Protein AF-A0A9P8FK20-F1 (afdb_monomer_lite)

Foldseek 3Di:
DDDDDPQQADEPVHPPHDDDDPPDDHHYHPVPDDPPDDPPCVVLVCQLVPPPHFLQSNLVSLLVVLVVCVVVVNLVVSLVSLLSQLVSQLVLAPCSVCAADSVLRAGNADQVGQGFQSNLVSLLSSLVSCVLVVNPVSSLRSLVRSLNSLVSYAADPDDPPVPPPPPPDPPPDDDDDPVVVVVVVVVVPDDPDDDPDDDSRSDGDHHYPPLAQFLVSLVSLLSNLLSCLLPPDPPRNVVSLVSLVVSLVSLVSNLPDPVHDPVRNVSSLVSNLSSLLVNLLSLVVQLVVLVPDDPDDPDDVVVVVVVVSVVSNVVSVVSNVVSVVSLVVCVVVVSDDPSVDDRDPPDSRSD

pLDDT: mean 82.99, std 16.69, range [35.28, 98.12]

Radius of gyration: 26.73 Å; chains: 1; bounding box: 65×61×80 Å

Organism: Aureobasidium melanogenum (NCBI:txid46634)

Secondary structure (DSSP, 8-state):
-----TTTSBBTTBSSPPPPPTTPPPPPBGGG---SS--HHHHHHHHHH-TT--HHHHHHHHHHHHHHHHHTT-HHHHHHHHHHHHHHHHHTSSSHHHHB-TTT--B---TTSPPPHHHHHHHHHHHHHHHHTT-HHHHHHHHHHHHHHHHTSPB--S----------------S--THHHHHHHHHHHSPPPPPPPPP-S-SPP-BPPTTS--HHHHHHHHHHHHHHHHH--TT-HHHHHHHHHHHHHHHHHHHH-TTS-HHHHHHHHHHHHHHHHHHHHHHHHHHHHHHT------SSHHHHHHHHHHHHHHHHHHHHHHHHHHHHHHHHTT--TTTTS------SS--

Sequence (351 aa):
KIIFPKDVVIGPSNPNPRPCPPGAESAPREEDCERAYAPPETFYLKVLTGLGFSSRQRIEAALAYANWLEIKGLTDSADETYKWAVDIAASVLPAPDAVIDKDTSILRVQEATPPSPNLLRTATALATHRARSGNVASALPIFLSVLRARHASPIDIAPATRSEYTPFYVSDPTNTDIGSFINIVKSLFTPPTYPAEPPSGDEPFLRQPDSVPDCAEAELMLYIGEILFATASSGREDEGLGWTKQAVAIAERGTSSNNVLPQNRDKCKACLETGIANWGAMVAKLLQESQSKPATSSSWSSWFSSSQAEDKEAKWEDELRAVEETRMNLIAQGINSKLAAAPQRTGTFIG

Structure (mmCIF, N/CA/C/O backbone):
data_AF-A0A9P8FK20-F1
#
_entry.id   AF-A0A9P8FK20-F1
#
loop_
_atom_site.group_PDB
_atom_site.id
_atom_site.type_symbol
_atom_site.label_atom_id
_atom_site.label_alt_id
_atom_site.label_comp_id
_atom_site.label_asym_id
_atom_site.label_entity_id
_atom_site.label_seq_id
_atom_site.pdbx_PDB_ins_code
_atom_site.Cartn_x
_atom_site.Cartn_y
_atom_site.Cartn_z
_atom_site.occupancy
_atom_site.B_iso_or_equiv
_atom_site.auth_seq_id
_atom_site.auth_comp_id
_atom_site.auth_asym_id
_atom_site.auth_atom_id
_atom_site.pdbx_PDB_model_num
ATOM 1 N N . LYS A 1 1 ? -1.088 0.347 -42.652 1.00 68.19 1 LYS A N 1
ATOM 2 C CA . LYS A 1 1 ? -1.870 -0.426 -41.658 1.00 68.19 1 LYS A CA 1
ATOM 3 C C . LYS A 1 1 ? -2.799 0.547 -40.960 1.00 68.19 1 LYS A C 1
ATOM 5 O O . LYS A 1 1 ? -2.318 1.591 -40.538 1.00 68.19 1 LYS A O 1
ATOM 10 N N . ILE A 1 2 ? -4.088 0.242 -40.907 1.00 82.25 2 ILE A N 1
ATOM 11 C CA . ILE A 1 2 ? -5.088 1.064 -40.220 1.00 82.25 2 ILE A CA 1
ATOM 12 C C . ILE A 1 2 ? -5.313 0.427 -38.850 1.00 82.25 2 ILE A C 1
ATOM 14 O O . ILE A 1 2 ? -5.300 -0.797 -38.736 1.00 82.25 2 ILE A O 1
ATOM 18 N N . ILE A 1 3 ? -5.431 1.245 -37.809 1.00 87.88 3 ILE A N 1
ATOM 19 C CA . ILE A 1 3 ? -5.559 0.776 -36.429 1.00 87.88 3 ILE A CA 1
ATOM 20 C C . ILE A 1 3 ? -6.982 1.057 -35.972 1.00 87.88 3 ILE A C 1
ATOM 22 O O . ILE A 1 3 ? -7.424 2.203 -35.998 1.00 87.88 3 ILE A O 1
ATOM 26 N N . PHE A 1 4 ? -7.671 0.011 -35.524 1.00 87.62 4 PHE A N 1
ATOM 27 C CA . PHE A 1 4 ? -9.013 0.109 -34.968 1.00 87.62 4 PHE A CA 1
ATOM 28 C C . PHE A 1 4 ? -9.001 -0.237 -33.473 1.00 87.62 4 PHE A C 1
ATOM 30 O O . PHE A 1 4 ? -8.374 -1.225 -33.078 1.00 87.62 4 PHE A O 1
ATOM 37 N N . PRO A 1 5 ? -9.676 0.557 -32.623 1.00 88.56 5 PRO A N 1
ATOM 38 C CA . PRO A 1 5 ? -9.934 0.192 -31.234 1.00 88.56 5 PRO A CA 1
ATOM 39 C C . PRO A 1 5 ? -10.693 -1.140 -31.121 1.00 88.56 5 PRO A C 1
ATOM 41 O O . PRO A 1 5 ? -11.580 -1.423 -31.922 1.00 88.56 5 PRO A O 1
ATOM 44 N N . LYS A 1 6 ? -10.383 -1.963 -30.108 1.00 87.38 6 LYS A N 1
ATOM 45 C CA . LYS A 1 6 ? -11.007 -3.294 -29.943 1.00 87.38 6 LYS A CA 1
ATOM 46 C C . LYS A 1 6 ? -12.540 -3.222 -29.871 1.00 87.38 6 LYS A C 1
ATOM 48 O O . LYS A 1 6 ? -13.226 -4.112 -30.352 1.00 87.38 6 LYS A O 1
ATOM 53 N N . ASP A 1 7 ? -13.066 -2.168 -29.265 1.00 90.06 7 ASP A N 1
ATOM 54 C CA . ASP A 1 7 ? -14.490 -1.929 -29.030 1.00 90.06 7 ASP A CA 1
ATOM 55 C C . ASP A 1 7 ? -15.304 -1.610 -30.291 1.00 90.06 7 ASP A C 1
ATOM 57 O O . ASP A 1 7 ? -16.530 -1.712 -30.236 1.00 90.06 7 ASP A O 1
ATOM 61 N N . VAL A 1 8 ? -14.660 -1.260 -31.410 1.00 91.31 8 VAL A N 1
ATOM 62 C CA . VAL A 1 8 ? -15.341 -1.034 -32.699 1.00 91.31 8 VAL A CA 1
ATOM 63 C C . VAL A 1 8 ? -15.170 -2.201 -33.674 1.00 91.31 8 VAL A C 1
ATOM 65 O O . VAL A 1 8 ? -15.906 -2.284 -34.649 1.00 91.31 8 VAL A O 1
ATOM 68 N N . VAL A 1 9 ? -14.219 -3.110 -33.423 1.00 91.50 9 VAL A N 1
ATOM 69 C CA . VAL A 1 9 ? -13.968 -4.284 -34.277 1.00 91.50 9 VAL A CA 1
ATOM 70 C C . VAL A 1 9 ? -15.136 -5.260 -34.174 1.00 91.50 9 VAL A C 1
ATOM 72 O O . VAL A 1 9 ? -15.591 -5.577 -33.073 1.00 91.50 9 VAL A O 1
ATOM 75 N N . ILE A 1 10 ? -15.610 -5.735 -35.327 1.00 89.88 10 ILE A N 1
ATOM 76 C CA . ILE A 1 10 ? -16.778 -6.611 -35.436 1.00 89.88 10 ILE A CA 1
ATOM 77 C C . ILE A 1 10 ? -16.315 -8.060 -35.299 1.00 89.88 10 ILE A C 1
ATOM 79 O O . ILE A 1 10 ? -15.578 -8.551 -36.153 1.00 89.88 10 ILE A O 1
ATOM 83 N N . GLY A 1 11 ? -16.760 -8.775 -34.270 1.00 89.81 11 GLY A N 1
ATOM 84 C CA . GLY A 1 11 ? -16.371 -10.173 -34.116 1.00 89.81 11 GLY A CA 1
ATOM 85 C C . GLY A 1 11 ? -17.013 -10.890 -32.937 1.00 89.81 11 GLY A C 1
ATOM 86 O O . GLY A 1 11 ? -17.712 -10.269 -32.134 1.00 89.81 11 GLY A O 1
ATOM 87 N N . PRO A 1 12 ? -16.788 -12.208 -32.812 1.00 89.12 12 PRO A N 1
ATOM 88 C CA . PRO A 1 12 ? -17.311 -13.001 -31.705 1.00 89.12 12 PRO A CA 1
ATOM 89 C C . PRO A 1 12 ? -16.854 -12.494 -30.330 1.00 89.12 12 PRO A C 1
ATOM 91 O O . PRO A 1 12 ? -17.602 -12.641 -29.364 1.00 89.12 12 PRO A O 1
ATOM 94 N N . SER A 1 13 ? -15.672 -11.869 -30.215 1.00 85.69 13 SER A N 1
ATOM 95 C CA . SER A 1 13 ? -15.219 -11.292 -28.939 1.00 85.69 13 SER A CA 1
ATOM 96 C C . SER A 1 13 ? -15.843 -9.928 -28.614 1.00 85.69 13 SER A C 1
ATOM 98 O O . SER A 1 13 ? -15.677 -9.429 -27.497 1.00 85.69 13 SER A O 1
ATOM 100 N N . ASN A 1 14 ? -16.575 -9.337 -29.563 1.00 89.44 14 ASN A N 1
ATOM 101 C CA . ASN A 1 14 ? -17.285 -8.069 -29.432 1.00 89.44 14 ASN A CA 1
ATOM 102 C C . ASN A 1 14 ? -18.635 -8.125 -30.181 1.00 89.44 14 ASN A C 1
ATOM 104 O O . ASN A 1 14 ? -18.767 -7.557 -31.268 1.00 89.44 14 ASN A O 1
ATOM 108 N N . PRO A 1 15 ? -19.648 -8.816 -29.623 1.00 86.12 15 PRO A N 1
ATOM 109 C CA . PRO A 1 15 ? -20.923 -9.051 -30.306 1.00 86.12 15 PRO A CA 1
ATOM 110 C C . PRO A 1 15 ? -21.746 -7.773 -30.537 1.00 86.12 15 PRO A C 1
ATOM 112 O O . PRO A 1 15 ? -22.602 -7.757 -31.414 1.00 86.12 15 PRO A O 1
ATOM 115 N N . ASN A 1 16 ? -21.479 -6.706 -29.776 1.00 87.69 16 ASN A N 1
ATOM 116 C CA . ASN A 1 16 ? -22.143 -5.406 -29.892 1.00 87.69 16 ASN A CA 1
ATOM 117 C C . ASN A 1 16 ? -21.094 -4.291 -30.067 1.00 87.69 16 ASN A C 1
ATOM 119 O O . ASN A 1 16 ? -20.836 -3.542 -29.118 1.00 87.69 16 ASN A O 1
ATOM 123 N N . PRO A 1 17 ? -20.460 -4.184 -31.250 1.00 89.06 17 PRO A N 1
ATOM 124 C CA . PRO A 1 17 ? -19.409 -3.207 -31.484 1.00 89.06 17 PRO A CA 1
ATOM 125 C C . PRO A 1 17 ? -19.961 -1.781 -31.469 1.00 89.06 17 PRO A C 1
ATOM 127 O O . PRO A 1 17 ? -21.058 -1.505 -31.960 1.00 89.06 17 PRO A O 1
ATOM 130 N N . ARG A 1 18 ? -19.178 -0.850 -30.917 1.00 89.81 18 ARG A N 1
ATOM 131 C CA . ARG A 1 18 ? -19.497 0.577 -30.987 1.00 89.81 18 ARG A CA 1
ATOM 132 C C . ARG A 1 18 ? -19.366 1.073 -32.433 1.00 89.81 18 ARG A C 1
ATOM 134 O O . ARG A 1 18 ? -18.476 0.618 -33.152 1.00 89.81 18 ARG A O 1
ATOM 141 N N . PRO A 1 19 ? -20.217 2.019 -32.869 1.00 87.94 19 PRO A N 1
ATOM 142 C CA . PRO A 1 19 ? -20.108 2.588 -34.205 1.00 87.94 19 PRO A CA 1
ATOM 143 C C . PRO A 1 19 ? -18.789 3.352 -34.366 1.00 87.94 19 PRO A C 1
ATOM 145 O O . PRO A 1 19 ? -18.317 4.010 -33.435 1.00 87.94 19 PRO A O 1
ATOM 148 N N . CYS A 1 20 ? -18.208 3.285 -35.564 1.00 85.56 20 CYS A N 1
ATOM 149 C CA . CYS A 1 20 ? -17.015 4.054 -35.903 1.00 85.56 20 CYS A CA 1
ATOM 150 C C . CYS A 1 20 ? -17.284 5.568 -35.799 1.00 85.56 20 CYS A C 1
ATOM 152 O O . CYS A 1 20 ? -18.390 6.016 -36.121 1.00 85.56 20 CYS A O 1
ATOM 154 N N . PRO A 1 21 ? -16.286 6.375 -35.387 1.00 83.94 21 PRO A N 1
ATOM 155 C CA . PRO A 1 21 ? -16.404 7.827 -35.390 1.00 83.94 21 PRO A CA 1
ATOM 156 C C . PRO A 1 21 ? -16.780 8.368 -36.780 1.00 83.94 21 PRO A C 1
ATOM 158 O O . PRO A 1 21 ? -16.349 7.801 -37.789 1.00 83.94 21 PRO A O 1
ATOM 161 N N . PRO A 1 22 ? -17.532 9.480 -36.866 1.00 83.06 22 PRO A N 1
ATOM 162 C CA . PRO A 1 22 ? -17.867 10.096 -38.145 1.00 83.06 22 PRO A CA 1
ATOM 163 C C . PRO A 1 22 ? -16.610 10.404 -38.972 1.00 83.06 22 PRO A C 1
ATOM 165 O O . PRO A 1 22 ? -15.687 11.051 -38.482 1.00 83.06 22 PRO A O 1
ATOM 168 N N . GLY A 1 23 ? -16.578 9.941 -40.224 1.00 82.06 23 GLY A N 1
ATOM 169 C CA . GLY A 1 23 ? -15.444 10.128 -41.138 1.00 82.06 23 GLY A CA 1
ATOM 170 C C . GLY A 1 23 ? -14.336 9.070 -41.044 1.00 82.06 23 GLY A C 1
ATOM 171 O O . GLY A 1 23 ? -13.393 9.135 -41.829 1.00 82.06 23 GLY A O 1
ATOM 172 N N . ALA A 1 24 ? -14.436 8.096 -40.132 1.00 82.31 24 ALA A N 1
ATOM 173 C CA . ALA A 1 24 ? -13.530 6.949 -40.093 1.00 82.31 24 ALA A CA 1
ATOM 174 C C . ALA A 1 24 ? -13.925 5.870 -41.120 1.00 82.31 24 ALA A C 1
ATOM 176 O O . ALA A 1 24 ? -15.088 5.757 -41.512 1.00 82.31 24 ALA A O 1
ATOM 177 N N . GLU A 1 25 ? -12.951 5.057 -41.537 1.00 83.81 25 GLU A N 1
ATOM 178 C CA . GLU A 1 25 ? -13.206 3.872 -42.362 1.00 83.81 25 GLU A CA 1
ATOM 179 C C . GLU A 1 25 ? -14.082 2.842 -41.628 1.00 83.81 25 GLU A C 1
ATOM 181 O O . GLU A 1 25 ? -14.193 2.849 -40.399 1.00 83.81 25 GLU A O 1
ATOM 186 N N . SER A 1 26 ? -14.718 1.947 -42.391 1.00 84.50 26 SER A N 1
ATOM 187 C CA . SER A 1 26 ? -15.567 0.892 -41.824 1.00 84.50 26 SER A CA 1
ATOM 188 C C . SER A 1 26 ? -14.752 -0.053 -40.941 1.00 84.50 26 SER A C 1
ATOM 190 O O . SER A 1 26 ? -13.650 -0.454 -41.316 1.00 84.50 26 SER A O 1
ATOM 192 N N . ALA A 1 27 ? -15.308 -0.423 -39.784 1.00 86.88 27 ALA A N 1
ATOM 193 C CA . ALA A 1 27 ? -14.657 -1.351 -38.870 1.00 86.88 27 ALA A CA 1
ATOM 194 C C . ALA A 1 27 ? -14.355 -2.695 -39.559 1.00 86.88 27 ALA A C 1
ATOM 196 O O . ALA A 1 27 ? -15.244 -3.266 -40.200 1.00 86.88 27 ALA A O 1
ATOM 197 N N . PRO A 1 28 ? -13.131 -3.225 -39.407 1.00 89.94 28 PRO A N 1
ATOM 198 C CA . PRO A 1 28 ? -12.772 -4.530 -39.931 1.00 89.94 28 PRO A CA 1
ATOM 199 C C . PRO A 1 28 ? -13.435 -5.643 -39.114 1.00 89.94 28 PRO A C 1
ATOM 201 O O . PRO A 1 28 ? -13.877 -5.445 -37.974 1.00 89.94 28 PRO A O 1
ATOM 204 N N . ARG A 1 29 ? -13.467 -6.839 -39.702 1.00 89.75 29 ARG A N 1
ATOM 205 C CA . ARG A 1 29 ? -13.836 -8.057 -38.985 1.00 89.75 29 ARG A CA 1
ATOM 206 C C . ARG A 1 29 ? -12.671 -8.534 -38.132 1.00 89.75 29 ARG A C 1
ATOM 208 O O . ARG A 1 29 ? -11.514 -8.394 -38.518 1.00 89.75 29 ARG A O 1
ATOM 215 N N . GLU A 1 30 ? -12.978 -9.132 -36.988 1.00 89.94 30 GLU A N 1
ATOM 216 C CA . GLU A 1 30 ? -11.981 -9.662 -36.056 1.00 89.94 30 GLU A CA 1
ATOM 217 C C . GLU A 1 30 ? -11.079 -10.723 -36.706 1.00 89.94 30 GLU A C 1
ATOM 219 O O . GLU A 1 30 ? -9.886 -10.747 -36.423 1.00 89.94 30 GLU A O 1
ATOM 224 N N . GLU A 1 31 ? -11.620 -11.539 -37.618 1.00 90.25 31 GLU A N 1
ATOM 225 C CA . GLU A 1 31 ? -10.876 -12.563 -38.373 1.00 90.25 31 GLU A CA 1
ATOM 226 C C . GLU A 1 31 ? -9.766 -11.987 -39.270 1.00 90.25 31 GLU A C 1
ATOM 228 O O . GLU A 1 31 ? -8.759 -12.652 -39.503 1.00 90.25 31 GLU A O 1
ATOM 233 N N . ASP A 1 32 ? -9.912 -10.730 -39.694 1.00 89.44 32 ASP A N 1
ATOM 234 C CA . ASP A 1 32 ? -8.961 -10.017 -40.553 1.00 89.44 32 ASP A CA 1
ATOM 235 C C . ASP A 1 32 ? -8.012 -9.104 -39.752 1.00 89.44 32 ASP A C 1
ATOM 237 O O . ASP A 1 32 ? -7.223 -8.345 -40.322 1.00 89.44 32 ASP A O 1
ATOM 241 N N . CYS A 1 33 ? -8.102 -9.130 -38.419 1.00 88.44 33 CYS A N 1
ATOM 242 C CA . CYS A 1 33 ? -7.340 -8.256 -37.537 1.00 88.44 33 CYS A CA 1
ATOM 243 C C . CYS A 1 33 ? -6.198 -8.993 -36.834 1.00 88.44 33 CYS A C 1
ATOM 245 O O . CYS A 1 33 ? -6.356 -10.082 -36.290 1.00 88.44 33 CYS A O 1
ATOM 247 N N . GLU A 1 34 ? -5.058 -8.316 -36.719 1.00 89.31 34 GLU A N 1
ATOM 248 C CA . GLU A 1 34 ? -3.989 -8.673 -35.786 1.00 89.31 34 GLU A CA 1
ATOM 249 C C . GLU A 1 34 ? -3.841 -7.589 -34.710 1.00 89.31 34 GLU A C 1
ATOM 251 O O . GLU A 1 34 ? -4.257 -6.440 -34.889 1.00 89.31 34 GLU A O 1
ATOM 256 N N . ARG A 1 35 ? -3.227 -7.924 -33.568 1.00 86.44 35 ARG A N 1
ATOM 257 C CA . ARG A 1 35 ? -2.932 -6.903 -32.554 1.00 86.44 35 ARG A CA 1
ATOM 258 C C . ARG A 1 35 ? -1.917 -5.910 -33.111 1.00 86.44 35 ARG A C 1
ATOM 260 O O . ARG A 1 35 ? -0.798 -6.285 -33.442 1.00 86.44 35 ARG A O 1
ATOM 267 N N . ALA A 1 36 ? -2.293 -4.632 -33.124 1.00 86.38 36 ALA A N 1
ATOM 268 C CA . ALA A 1 36 ? -1.423 -3.554 -33.591 1.00 86.38 36 ALA A CA 1
ATOM 269 C C . ALA A 1 36 ? -0.141 -3.402 -32.750 1.00 86.38 36 ALA A C 1
ATOM 271 O O . ALA A 1 36 ? 0.900 -3.018 -33.279 1.00 86.38 36 ALA A O 1
ATOM 272 N N . TYR A 1 37 ? -0.211 -3.719 -31.453 1.00 86.00 37 TYR A N 1
ATOM 273 C CA . TYR A 1 37 ? 0.900 -3.606 -30.510 1.00 86.00 37 TYR A CA 1
ATOM 274 C C . TYR A 1 37 ? 1.063 -4.890 -29.694 1.00 86.00 37 TYR A C 1
ATOM 276 O O . TYR A 1 37 ? 0.089 -5.600 -29.419 1.00 86.00 37 TYR A O 1
ATOM 284 N N . ALA A 1 38 ? 2.299 -5.163 -29.272 1.00 88.38 38 ALA A N 1
ATOM 285 C CA . ALA A 1 38 ? 2.589 -6.226 -28.317 1.00 88.38 38 ALA A CA 1
ATOM 286 C C . ALA A 1 38 ? 1.852 -5.979 -26.983 1.00 88.38 38 ALA A C 1
ATOM 288 O O . ALA A 1 38 ? 1.603 -4.823 -26.623 1.00 88.38 38 ALA A O 1
ATOM 289 N N . PRO A 1 39 ? 1.487 -7.038 -26.238 1.00 87.12 39 PRO A N 1
ATOM 290 C CA . PRO A 1 39 ? 0.872 -6.868 -24.929 1.00 87.12 39 PRO A CA 1
ATOM 291 C C . PRO A 1 39 ? 1.832 -6.152 -23.956 1.00 87.12 39 PRO A C 1
ATOM 293 O O . PRO A 1 39 ? 3.047 -6.335 -24.061 1.00 87.12 39 PRO A O 1
ATOM 296 N N . PRO A 1 40 ? 1.313 -5.376 -22.981 1.00 88.25 40 PRO A N 1
ATOM 297 C CA . PRO A 1 40 ? 2.132 -4.658 -21.997 1.00 88.25 40 PRO A CA 1
ATOM 298 C C . PRO A 1 40 ? 3.159 -5.540 -21.276 1.00 88.25 40 PRO A C 1
ATOM 300 O O . PRO A 1 40 ? 4.294 -5.118 -21.070 1.00 88.25 40 PRO A O 1
ATOM 303 N N . GLU A 1 41 ? 2.783 -6.785 -20.971 1.00 91.31 41 GLU A N 1
ATOM 304 C CA . GLU A 1 41 ? 3.650 -7.824 -20.402 1.00 91.31 41 GLU A CA 1
ATOM 305 C C . GLU A 1 41 ? 4.999 -7.938 -21.123 1.00 91.31 41 GLU A C 1
ATOM 307 O O . GLU A 1 41 ? 6.042 -7.990 -20.477 1.00 91.31 41 GLU A O 1
ATOM 312 N N . THR A 1 42 ? 5.012 -7.894 -22.460 1.00 91.94 42 THR A N 1
ATOM 313 C CA . THR A 1 42 ? 6.255 -7.984 -23.238 1.00 91.94 42 THR A CA 1
ATOM 314 C C . THR A 1 42 ? 7.230 -6.861 -22.889 1.00 91.94 42 THR A C 1
ATOM 316 O O . THR A 1 42 ? 8.440 -7.076 -22.890 1.00 91.94 42 THR A O 1
ATOM 319 N N . PHE A 1 43 ? 6.730 -5.659 -22.608 1.00 92.88 43 PHE A N 1
ATOM 320 C CA . PHE A 1 43 ? 7.570 -4.515 -22.269 1.00 92.88 43 PHE A CA 1
ATOM 321 C C . PHE A 1 43 ? 8.020 -4.565 -20.811 1.00 92.88 43 PHE A C 1
ATOM 323 O O . PHE A 1 43 ? 9.203 -4.364 -20.546 1.00 92.88 43 PHE A O 1
ATOM 330 N N . TYR A 1 44 ? 7.120 -4.903 -19.883 1.00 94.44 44 TYR A N 1
ATOM 331 C CA . TYR A 1 44 ? 7.475 -5.044 -18.471 1.00 94.44 44 TYR A CA 1
ATOM 332 C C . TYR A 1 44 ? 8.507 -6.149 -18.246 1.00 94.44 44 TYR A C 1
ATOM 334 O O . TYR A 1 44 ? 9.534 -5.898 -17.620 1.00 94.44 44 TYR A O 1
ATOM 342 N N . LEU A 1 45 ? 8.305 -7.334 -18.831 1.00 92.62 45 LEU A N 1
ATOM 343 C CA . LEU A 1 45 ? 9.258 -8.438 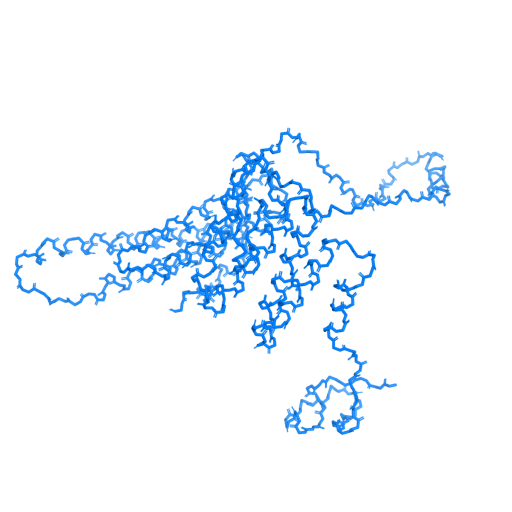-18.715 1.00 92.62 45 LEU A CA 1
ATOM 344 C C . LEU A 1 45 ? 10.625 -8.073 -19.298 1.00 92.62 45 LEU A C 1
ATOM 346 O O . LEU A 1 45 ? 11.641 -8.385 -18.689 1.00 92.62 45 LEU A O 1
ATOM 350 N N . LYS A 1 46 ? 10.675 -7.336 -20.416 1.00 93.94 46 LYS A N 1
ATOM 351 C CA . LYS A 1 46 ? 11.947 -6.842 -20.969 1.00 93.94 46 LYS A CA 1
ATOM 352 C C . LYS A 1 46 ? 12.695 -5.916 -20.012 1.00 93.94 46 LYS A C 1
ATOM 354 O O . LYS A 1 46 ? 13.917 -5.990 -19.964 1.00 93.94 46 LYS A O 1
ATOM 359 N N . VAL A 1 47 ? 11.996 -5.052 -19.275 1.00 94.00 47 VAL A N 1
ATOM 360 C CA . VAL A 1 47 ? 12.632 -4.191 -18.262 1.00 94.00 47 VAL A CA 1
ATOM 361 C C . VAL A 1 47 ? 13.109 -5.025 -17.071 1.00 94.00 47 VAL A C 1
ATOM 363 O O . VAL A 1 47 ? 14.222 -4.829 -16.588 1.00 94.00 47 VAL A O 1
ATOM 366 N N . LEU A 1 48 ? 12.303 -5.995 -16.637 1.00 92.69 48 LEU A N 1
ATOM 367 C CA . LEU A 1 48 ? 12.602 -6.851 -15.488 1.00 92.69 48 LEU A CA 1
ATOM 368 C C . LEU A 1 48 ? 13.797 -7.777 -15.720 1.00 92.69 48 LEU A C 1
ATOM 370 O O . LEU A 1 48 ? 14.656 -7.906 -14.850 1.00 92.69 48 LEU A O 1
ATOM 374 N N . THR A 1 49 ? 13.875 -8.399 -16.896 1.00 90.44 49 THR A N 1
ATOM 375 C CA . THR A 1 49 ? 14.917 -9.381 -17.229 1.00 90.44 49 THR A CA 1
ATOM 376 C C . THR A 1 49 ? 16.064 -8.786 -18.046 1.00 90.44 49 THR A C 1
ATOM 378 O O . THR A 1 49 ? 17.050 -9.469 -18.316 1.00 90.44 49 THR A O 1
ATOM 381 N N . GLY A 1 50 ? 15.937 -7.535 -18.492 1.00 90.38 50 GLY A N 1
ATOM 382 C CA . GLY A 1 50 ? 16.919 -6.856 -19.330 1.00 90.38 50 GLY A CA 1
ATOM 383 C C . GLY A 1 50 ? 18.162 -6.400 -18.564 1.00 90.38 50 GLY A C 1
ATOM 384 O O . GLY A 1 50 ? 18.126 -6.114 -17.365 1.00 90.38 50 GLY A O 1
ATOM 385 N N . LEU A 1 51 ? 19.282 -6.296 -19.279 1.00 88.75 51 LEU A N 1
ATOM 386 C CA . LEU A 1 51 ? 20.529 -5.729 -18.762 1.00 88.75 51 LEU A CA 1
ATOM 387 C C . LEU A 1 51 ? 20.493 -4.194 -18.829 1.00 88.75 51 LEU A C 1
ATOM 389 O O . LEU A 1 51 ? 19.885 -3.629 -19.734 1.00 88.75 51 LEU A O 1
ATOM 393 N N . GLY A 1 52 ? 21.169 -3.527 -17.890 1.00 86.88 52 GLY A N 1
ATOM 394 C CA . GLY A 1 52 ? 21.328 -2.065 -17.885 1.00 86.88 52 GLY A CA 1
ATOM 395 C C . GLY A 1 52 ? 20.248 -1.273 -17.140 1.00 86.88 52 GLY A C 1
ATOM 396 O O . GLY A 1 52 ? 20.364 -0.056 -17.055 1.00 86.88 52 GLY A O 1
ATOM 397 N N . PHE A 1 53 ? 19.234 -1.933 -16.572 1.00 90.75 53 PHE A N 1
ATOM 398 C CA . PHE A 1 53 ? 18.253 -1.284 -15.695 1.00 90.75 53 PHE A CA 1
ATOM 399 C C . PHE A 1 53 ? 18.699 -1.325 -14.233 1.00 90.75 53 PHE A C 1
ATOM 401 O O . PHE A 1 53 ? 19.162 -2.365 -13.757 1.00 90.75 53 PHE A O 1
ATOM 408 N N . SER A 1 54 ? 18.512 -0.214 -13.517 1.00 90.50 54 SER A N 1
ATOM 409 C CA . SER A 1 54 ? 18.757 -0.156 -12.075 1.00 90.50 54 SER A CA 1
ATOM 410 C C . SER A 1 54 ? 17.722 -0.973 -11.298 1.00 90.50 54 SER A C 1
ATOM 412 O O . SER A 1 54 ? 16.609 -1.222 -11.776 1.00 90.50 54 SER A O 1
ATOM 414 N N . SER A 1 55 ? 18.059 -1.353 -10.066 1.00 92.25 55 SER A N 1
ATOM 415 C CA . SER A 1 55 ? 17.154 -2.036 -9.130 1.00 92.25 55 SER A CA 1
ATOM 416 C C . SER A 1 55 ? 15.838 -1.275 -8.994 1.00 92.25 55 SER A C 1
ATOM 418 O O . SER A 1 55 ? 14.763 -1.862 -9.108 1.00 92.25 55 SER A O 1
ATOM 420 N N . ARG A 1 56 ? 15.916 0.058 -8.881 1.00 92.06 56 ARG A N 1
ATOM 421 C CA . ARG A 1 56 ? 14.754 0.950 -8.840 1.00 92.06 56 ARG A CA 1
ATOM 422 C C . ARG A 1 56 ? 13.828 0.778 -10.038 1.00 92.06 56 ARG A C 1
ATOM 424 O O . ARG A 1 56 ? 12.622 0.642 -9.854 1.00 92.06 56 ARG A O 1
ATOM 431 N N . GLN A 1 57 ? 14.384 0.813 -11.248 1.00 93.19 57 GLN A N 1
ATOM 432 C CA . GLN A 1 57 ? 13.617 0.721 -12.493 1.00 93.19 57 GLN A CA 1
ATOM 433 C C . GLN A 1 57 ? 12.967 -0.653 -12.638 1.00 93.19 57 GLN A C 1
ATOM 435 O O . GLN A 1 57 ? 11.809 -0.752 -13.039 1.00 93.19 57 GLN A O 1
ATOM 440 N N . ARG A 1 58 ? 13.691 -1.712 -12.262 1.00 95.06 58 ARG A N 1
ATOM 441 C CA . ARG A 1 58 ? 13.156 -3.076 -12.244 1.00 95.06 58 ARG A CA 1
ATOM 442 C C . ARG A 1 58 ? 12.017 -3.214 -11.239 1.00 95.06 58 ARG A C 1
ATOM 444 O O . ARG A 1 58 ? 10.972 -3.743 -11.588 1.00 95.06 58 ARG A O 1
ATOM 451 N N . ILE A 1 59 ? 12.170 -2.676 -10.032 1.00 96.38 59 ILE A N 1
ATOM 452 C CA . ILE A 1 59 ? 11.110 -2.669 -9.017 1.00 96.38 59 ILE A CA 1
ATOM 453 C C . ILE A 1 59 ? 9.888 -1.886 -9.505 1.00 96.38 59 ILE A C 1
ATOM 455 O O . ILE A 1 59 ? 8.770 -2.373 -9.390 1.00 96.38 59 ILE A O 1
ATOM 459 N N . GLU A 1 60 ? 10.071 -0.698 -10.082 1.00 94.88 60 GLU A N 1
ATOM 460 C CA . GLU A 1 60 ? 8.958 0.093 -10.623 1.00 94.88 60 GLU A CA 1
ATOM 461 C C . GLU A 1 60 ? 8.229 -0.649 -11.750 1.00 94.88 60 GLU A C 1
ATOM 463 O O . GLU A 1 60 ? 6.997 -0.662 -11.776 1.00 94.88 60 GLU A O 1
ATOM 468 N N . ALA A 1 61 ? 8.966 -1.339 -12.626 1.00 96.06 61 ALA A N 1
ATOM 469 C CA . ALA A 1 61 ? 8.382 -2.208 -13.639 1.00 96.06 61 ALA A CA 1
ATOM 470 C C . ALA A 1 61 ? 7.625 -3.396 -13.024 1.00 96.06 61 ALA A C 1
ATOM 472 O O . ALA A 1 61 ? 6.530 -3.703 -13.489 1.00 96.06 61 ALA A O 1
ATOM 473 N N . ALA A 1 62 ? 8.159 -4.026 -11.972 1.00 97.19 62 ALA A N 1
ATOM 474 C CA . ALA A 1 62 ? 7.523 -5.155 -11.292 1.00 97.19 62 ALA A CA 1
ATOM 475 C C . ALA A 1 62 ? 6.205 -4.726 -10.643 1.00 97.19 62 ALA A C 1
ATOM 477 O O . ALA A 1 62 ? 5.169 -5.335 -10.885 1.00 97.19 62 ALA A O 1
ATOM 478 N N . LEU A 1 63 ? 6.221 -3.629 -9.881 1.00 97.31 63 LEU A N 1
ATOM 479 C CA . LEU A 1 63 ? 5.034 -3.098 -9.209 1.00 97.31 63 LEU A CA 1
ATOM 480 C C . LEU A 1 63 ? 3.962 -2.654 -10.215 1.00 97.31 63 LEU A C 1
ATOM 482 O O . LEU A 1 63 ? 2.777 -2.922 -10.017 1.00 97.31 63 LEU A O 1
ATOM 486 N N . ALA A 1 64 ? 4.361 -2.009 -11.316 1.00 96.25 64 ALA A N 1
ATOM 487 C CA . ALA A 1 64 ? 3.434 -1.622 -12.377 1.00 96.25 64 ALA A CA 1
ATOM 488 C C . ALA A 1 64 ? 2.843 -2.842 -13.102 1.00 96.25 64 ALA A C 1
ATOM 490 O O . ALA A 1 64 ? 1.650 -2.855 -13.412 1.00 96.25 64 ALA A O 1
ATOM 491 N N . TYR A 1 65 ? 3.658 -3.871 -13.345 1.00 96.75 65 TYR A N 1
ATOM 492 C CA . TYR A 1 65 ? 3.207 -5.114 -13.960 1.00 96.75 65 TYR A CA 1
ATOM 493 C C . TYR A 1 65 ? 2.245 -5.884 -13.050 1.00 96.75 65 TYR A C 1
ATOM 495 O O . TYR A 1 65 ? 1.183 -6.298 -13.509 1.00 96.75 65 TYR A O 1
ATOM 503 N N . ALA A 1 66 ? 2.553 -5.987 -11.756 1.00 97.00 66 ALA A N 1
ATOM 504 C CA . ALA A 1 66 ? 1.688 -6.615 -10.763 1.00 97.00 66 ALA A CA 1
ATOM 505 C C . ALA A 1 66 ? 0.319 -5.918 -10.682 1.00 97.00 66 ALA A C 1
ATOM 507 O O . ALA A 1 66 ? -0.716 -6.571 -10.778 1.00 97.00 66 ALA A O 1
ATOM 508 N N . ASN A 1 67 ? 0.298 -4.583 -10.636 1.00 94.56 67 ASN A N 1
ATOM 509 C CA . ASN A 1 67 ? -0.946 -3.811 -10.666 1.00 94.56 67 ASN A CA 1
ATOM 510 C C . ASN A 1 67 ? -1.739 -4.021 -11.973 1.00 94.56 67 ASN A C 1
ATOM 512 O O . ASN A 1 67 ? -2.965 -4.106 -11.972 1.00 94.56 67 ASN A O 1
ATOM 516 N N . TRP A 1 68 ? -1.058 -4.144 -13.118 1.00 94.44 68 TRP A N 1
ATOM 517 C CA . TRP A 1 68 ? -1.731 -4.490 -14.371 1.00 94.44 68 TRP A CA 1
ATOM 518 C C . TRP A 1 68 ? -2.357 -5.892 -14.323 1.00 94.44 68 TRP A C 1
ATOM 520 O O . TRP A 1 68 ? -3.482 -6.061 -14.798 1.00 94.44 68 TRP A O 1
ATOM 530 N N . LEU A 1 69 ? -1.676 -6.874 -13.724 1.00 95.12 69 LEU A N 1
ATOM 531 C CA . LEU A 1 69 ? -2.210 -8.223 -13.509 1.00 95.12 69 LEU A CA 1
ATOM 532 C C . LEU A 1 69 ? -3.441 -8.206 -12.591 1.00 95.12 69 LEU A C 1
ATOM 534 O O . LEU A 1 69 ? -4.430 -8.868 -12.909 1.00 95.12 69 LEU A O 1
ATOM 538 N N . GLU A 1 70 ? -3.446 -7.383 -11.535 1.00 92.81 70 GLU A N 1
ATOM 539 C CA . GLU A 1 70 ? -4.636 -7.173 -10.696 1.00 92.81 70 GLU A CA 1
ATOM 540 C C . GLU A 1 70 ? -5.826 -6.656 -11.512 1.00 92.81 70 GLU A C 1
ATOM 542 O O . GLU A 1 70 ? -6.926 -7.197 -11.417 1.00 92.81 70 GLU A O 1
ATOM 547 N N . ILE A 1 71 ? -5.612 -5.652 -12.372 1.00 91.56 71 ILE A N 1
ATOM 548 C CA . ILE A 1 71 ? -6.662 -5.107 -13.253 1.00 91.56 71 ILE A CA 1
ATOM 549 C C . ILE A 1 71 ? -7.193 -6.182 -14.217 1.00 91.56 71 ILE A C 1
ATOM 551 O O . ILE A 1 71 ? -8.347 -6.125 -14.648 1.00 91.56 71 ILE A O 1
ATOM 555 N N . LYS A 1 72 ? -6.370 -7.175 -14.571 1.00 92.31 72 LYS A N 1
ATOM 556 C CA . LYS A 1 72 ? -6.779 -8.335 -15.375 1.00 92.31 72 LYS A CA 1
ATOM 557 C C . LYS A 1 72 ? -7.461 -9.442 -14.571 1.00 92.31 72 LYS A C 1
ATOM 559 O O . LYS A 1 72 ? -7.913 -10.405 -15.185 1.00 92.31 72 LYS A O 1
ATOM 564 N N . GLY A 1 73 ? -7.570 -9.305 -13.251 1.00 92.94 73 GLY A N 1
ATOM 565 C CA . GLY A 1 73 ? -8.123 -10.329 -12.365 1.00 92.94 73 GLY A CA 1
ATOM 566 C C . GLY A 1 73 ? -7.190 -11.524 -12.156 1.00 92.94 73 GLY A C 1
ATOM 567 O O . GLY A 1 73 ? -7.642 -12.576 -11.718 1.00 92.94 73 GLY A O 1
ATOM 568 N N . LEU A 1 74 ? -5.901 -11.386 -12.481 1.00 95.44 74 LEU A N 1
ATOM 569 C CA . LEU A 1 74 ? -4.887 -12.432 -12.333 1.00 95.44 74 LEU A CA 1
ATOM 570 C C . LEU A 1 74 ? -4.173 -12.273 -10.984 1.00 95.44 74 LEU A C 1
ATOM 572 O O . LEU A 1 74 ? -2.995 -11.922 -10.934 1.00 95.44 74 LEU A O 1
ATOM 576 N N . THR A 1 75 ? -4.906 -12.487 -9.889 1.00 95.00 75 THR A N 1
ATOM 577 C CA . THR A 1 75 ? -4.426 -12.228 -8.520 1.00 95.00 75 THR A CA 1
ATOM 578 C C . THR A 1 75 ? -3.193 -13.045 -8.159 1.00 95.00 75 THR A C 1
ATOM 580 O O . THR A 1 75 ? -2.241 -12.486 -7.632 1.00 95.00 75 THR A O 1
ATOM 583 N N . ASP A 1 76 ? -3.157 -14.330 -8.512 1.00 95.56 76 ASP A N 1
ATOM 584 C CA . ASP A 1 76 ? -2.035 -15.208 -8.155 1.00 95.56 76 ASP A CA 1
ATOM 585 C C . ASP A 1 76 ? -0.749 -14.796 -8.885 1.00 95.56 76 ASP A C 1
ATOM 587 O O . ASP A 1 76 ? 0.328 -14.733 -8.299 1.00 95.56 76 ASP A O 1
ATOM 591 N N . SER A 1 77 ? -0.860 -14.434 -10.168 1.00 96.06 77 SER A N 1
ATOM 592 C CA . SER A 1 77 ? 0.272 -13.903 -10.936 1.00 96.06 77 SER A CA 1
ATOM 593 C C . SER A 1 77 ? 0.727 -12.537 -10.417 1.00 96.06 77 SER A C 1
ATOM 595 O O . SER A 1 77 ? 1.919 -12.227 -10.470 1.00 96.06 77 SER A O 1
ATOM 597 N N . ALA A 1 78 ? -0.203 -11.715 -9.922 1.00 96.88 78 ALA A N 1
ATOM 598 C CA . ALA A 1 78 ? 0.128 -10.450 -9.282 1.00 96.88 78 ALA A CA 1
ATOM 599 C C . ALA A 1 78 ? 0.909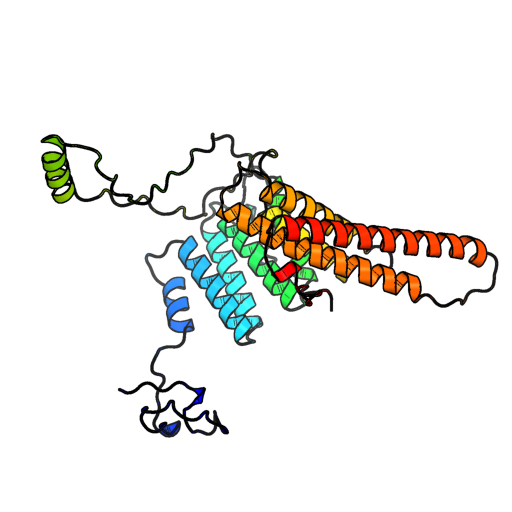 -10.677 -7.974 1.00 96.88 78 ALA A C 1
ATOM 601 O O . ALA A 1 78 ? 1.948 -10.041 -7.809 1.00 96.88 78 ALA A O 1
ATOM 602 N N . ASP A 1 79 ? 0.490 -11.610 -7.106 1.00 97.06 79 ASP A N 1
ATOM 603 C CA . ASP A 1 79 ? 1.206 -11.953 -5.861 1.00 97.06 79 ASP A CA 1
ATOM 604 C C . ASP A 1 79 ? 2.644 -12.407 -6.152 1.00 97.06 79 ASP A C 1
ATOM 606 O O . ASP A 1 79 ? 3.585 -11.878 -5.561 1.00 97.06 79 ASP A O 1
ATOM 610 N N . GLU A 1 80 ? 2.842 -13.295 -7.133 1.00 96.69 80 GLU A N 1
ATOM 611 C CA . GLU A 1 80 ? 4.183 -13.726 -7.561 1.00 96.69 80 GLU A CA 1
ATOM 612 C C . GLU A 1 80 ? 5.026 -12.567 -8.112 1.00 96.69 80 GLU A C 1
ATOM 614 O O . GLU A 1 80 ? 6.224 -12.471 -7.849 1.00 96.69 80 GLU A O 1
ATOM 619 N N . THR A 1 81 ? 4.407 -11.625 -8.825 1.00 97.25 81 THR A N 1
ATOM 620 C CA . THR A 1 81 ? 5.118 -10.446 -9.336 1.00 97.25 81 THR A CA 1
ATOM 621 C C . THR A 1 81 ? 5.492 -9.473 -8.209 1.00 97.25 81 THR A C 1
ATOM 623 O O . THR A 1 81 ? 6.584 -8.901 -8.227 1.00 97.25 81 THR A O 1
ATOM 626 N N . TYR A 1 82 ? 4.634 -9.300 -7.197 1.00 97.94 82 TYR A N 1
ATOM 627 C CA . TYR A 1 82 ? 4.962 -8.517 -6.004 1.00 97.94 82 TYR A CA 1
ATOM 628 C C . TYR A 1 82 ? 6.078 -9.172 -5.180 1.00 97.94 82 TYR A C 1
ATOM 630 O O . TYR A 1 82 ? 6.987 -8.465 -4.742 1.00 97.94 82 TYR A O 1
ATOM 638 N N . LYS A 1 83 ? 6.069 -10.503 -5.020 1.00 97.44 83 LYS A N 1
ATOM 639 C CA . LYS A 1 83 ? 7.188 -11.248 -4.414 1.00 97.44 83 LYS A CA 1
ATOM 640 C C . LYS A 1 83 ? 8.479 -11.040 -5.196 1.00 97.44 83 LYS A C 1
ATOM 642 O O . LYS A 1 83 ? 9.493 -10.694 -4.602 1.00 97.44 83 LYS A O 1
ATOM 647 N N . TRP A 1 84 ? 8.428 -11.121 -6.526 1.00 96.62 84 TRP A N 1
ATOM 648 C CA . TRP A 1 84 ? 9.598 -10.863 -7.362 1.00 96.62 84 TRP A CA 1
ATOM 649 C C . TRP A 1 84 ? 10.147 -9.440 -7.163 1.00 96.62 84 TRP A C 1
ATOM 651 O O . TRP A 1 84 ? 11.361 -9.244 -7.116 1.00 96.62 84 TRP A O 1
ATOM 661 N N . ALA A 1 85 ? 9.282 -8.439 -6.966 1.00 97.50 85 ALA A N 1
ATOM 662 C CA . ALA A 1 85 ? 9.715 -7.083 -6.624 1.00 97.50 85 ALA A CA 1
ATOM 663 C C . ALA A 1 85 ? 10.465 -7.028 -5.278 1.00 97.50 85 ALA A C 1
ATOM 665 O O . ALA A 1 85 ? 11.491 -6.350 -5.178 1.00 97.50 85 ALA A O 1
ATOM 666 N N . VAL A 1 86 ? 9.975 -7.750 -4.262 1.00 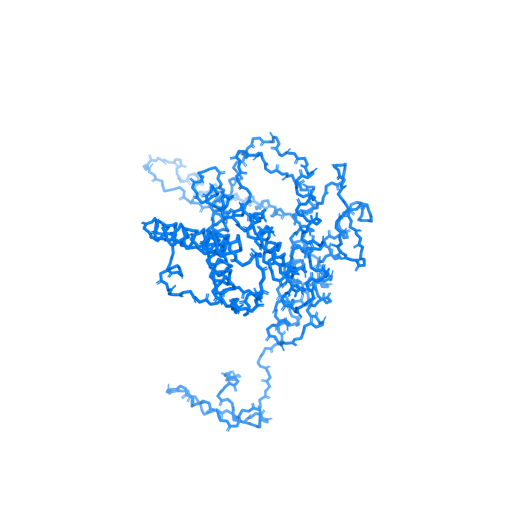97.62 86 VAL A N 1
ATOM 667 C CA . VAL A 1 86 ? 10.639 -7.887 -2.954 1.00 97.62 86 VAL A CA 1
ATOM 668 C C . VAL A 1 86 ? 11.988 -8.591 -3.102 1.00 97.62 86 VAL A C 1
ATOM 670 O O . VAL A 1 86 ? 12.978 -8.110 -2.555 1.00 97.62 86 VAL A O 1
ATOM 673 N N . ASP A 1 87 ? 12.068 -9.658 -3.897 1.00 96.25 87 ASP A N 1
ATOM 674 C CA . ASP A 1 87 ? 13.317 -10.384 -4.150 1.00 96.25 87 ASP A CA 1
ATOM 675 C C . ASP A 1 87 ? 14.361 -9.507 -4.845 1.00 96.25 87 ASP A C 1
ATOM 677 O O . ASP A 1 87 ? 15.532 -9.513 -4.461 1.00 96.25 87 ASP A O 1
ATOM 681 N N . ILE A 1 88 ? 13.948 -8.697 -5.827 1.00 95.81 88 ILE A N 1
ATOM 682 C CA . ILE A 1 88 ? 14.832 -7.716 -6.470 1.00 95.81 88 ILE A CA 1
ATOM 683 C C . ILE A 1 88 ? 15.355 -6.725 -5.420 1.00 95.81 88 ILE A C 1
ATOM 685 O O . ILE A 1 88 ? 16.563 -6.491 -5.359 1.00 95.81 88 ILE A O 1
ATOM 689 N N . ALA A 1 89 ? 14.481 -6.187 -4.564 1.00 96.12 89 ALA A N 1
ATOM 690 C CA . ALA A 1 89 ? 14.864 -5.243 -3.512 1.00 96.12 89 ALA A CA 1
ATOM 691 C C . ALA A 1 89 ? 15.762 -5.863 -2.427 1.00 96.12 89 ALA A C 1
ATOM 693 O O . ALA A 1 89 ? 16.624 -5.181 -1.878 1.00 96.12 89 ALA A O 1
ATOM 694 N N . ALA A 1 90 ? 15.583 -7.146 -2.116 1.00 95.19 90 ALA A N 1
ATOM 695 C CA . ALA A 1 90 ? 16.423 -7.867 -1.169 1.00 95.19 90 ALA A CA 1
ATOM 696 C C . ALA A 1 90 ? 17.789 -8.226 -1.778 1.00 95.19 90 ALA A C 1
ATOM 698 O O . ALA A 1 90 ? 18.800 -8.167 -1.084 1.00 95.19 90 ALA A O 1
ATOM 699 N N . SER A 1 91 ? 17.845 -8.554 -3.074 1.00 93.50 91 SER A N 1
ATOM 700 C CA . SER A 1 91 ? 19.061 -9.029 -3.761 1.00 93.50 91 SER A CA 1
ATOM 701 C C . SER A 1 91 ? 20.222 -8.030 -3.776 1.00 93.50 91 SER A C 1
ATOM 703 O O . SER A 1 91 ? 21.374 -8.427 -3.935 1.00 93.50 91 SER A O 1
ATOM 705 N N . VAL A 1 92 ? 19.921 -6.743 -3.599 1.00 91.56 92 VAL A N 1
ATOM 706 C CA . VAL A 1 92 ? 20.907 -5.654 -3.564 1.00 91.56 92 VAL A CA 1
ATOM 707 C C . VAL A 1 92 ? 21.462 -5.388 -2.167 1.00 91.56 92 VAL A C 1
ATOM 709 O O . VAL A 1 92 ? 22.442 -4.659 -2.028 1.00 91.56 92 VAL A O 1
ATOM 712 N N . LEU A 1 93 ? 20.863 -5.977 -1.128 1.00 91.06 93 LEU A N 1
ATOM 713 C CA . LEU A 1 93 ? 21.350 -5.842 0.238 1.00 91.06 93 LEU A CA 1
ATOM 714 C C . LEU A 1 93 ? 22.585 -6.727 0.462 1.00 91.06 93 LEU A C 1
ATOM 716 O O . LEU A 1 93 ? 22.644 -7.847 -0.045 1.00 91.06 93 LEU A O 1
ATOM 720 N N . PRO A 1 94 ? 23.553 -6.287 1.287 1.00 88.94 94 PRO A N 1
ATOM 721 C CA . PRO A 1 94 ? 24.757 -7.069 1.568 1.00 88.94 94 PRO A CA 1
ATOM 722 C C . PRO A 1 94 ? 24.472 -8.352 2.368 1.00 88.94 94 PRO A C 1
ATOM 724 O O . PRO A 1 94 ? 25.197 -9.334 2.232 1.00 88.94 94 PRO A O 1
ATOM 727 N N . ALA A 1 95 ? 23.425 -8.355 3.200 1.00 88.75 95 ALA A N 1
ATOM 728 C CA . ALA A 1 95 ? 23.021 -9.491 4.030 1.00 88.75 95 ALA A CA 1
ATOM 729 C C . ALA A 1 95 ? 21.483 -9.626 4.056 1.00 88.75 95 ALA A C 1
ATOM 731 O O . ALA A 1 95 ? 20.856 -9.308 5.069 1.00 88.75 95 ALA A O 1
ATOM 732 N N . PRO A 1 96 ? 20.845 -10.076 2.958 1.00 91.19 96 PRO A N 1
ATOM 733 C CA . PRO A 1 96 ? 19.385 -10.083 2.832 1.00 91.19 96 PRO A CA 1
ATOM 734 C C . PRO A 1 96 ? 18.701 -10.938 3.900 1.00 91.19 96 PRO A C 1
ATOM 736 O O . PRO A 1 96 ? 17.717 -10.505 4.493 1.00 91.19 96 PRO A O 1
ATOM 739 N N . ASP A 1 97 ? 19.268 -12.103 4.224 1.00 91.06 97 ASP A N 1
ATOM 740 C CA . ASP A 1 97 ? 18.703 -13.016 5.226 1.00 91.06 97 ASP A CA 1
ATOM 741 C C . ASP A 1 97 ? 18.735 -12.425 6.649 1.00 91.06 97 ASP A C 1
ATOM 743 O O . ASP A 1 97 ? 18.005 -12.876 7.530 1.00 91.06 97 ASP A O 1
ATOM 747 N N . ALA A 1 98 ? 19.558 -11.404 6.909 1.00 90.19 98 ALA A N 1
ATOM 748 C CA . ALA A 1 98 ? 19.550 -10.696 8.189 1.00 90.19 98 ALA A CA 1
ATOM 749 C C . ALA A 1 98 ? 18.409 -9.668 8.289 1.00 90.19 98 ALA A C 1
ATOM 751 O O . ALA A 1 98 ? 18.023 -9.316 9.400 1.00 90.19 98 ALA A O 1
ATOM 752 N N . VAL A 1 99 ? 17.867 -9.212 7.152 1.00 92.19 99 VAL A N 1
ATOM 753 C CA . VAL A 1 99 ? 16.925 -8.081 7.058 1.00 92.19 99 VAL A CA 1
ATOM 754 C C . VAL A 1 99 ? 15.503 -8.531 6.732 1.00 92.19 99 VAL A C 1
ATOM 756 O O . VAL A 1 99 ? 14.549 -7.919 7.206 1.00 92.19 99 VAL A O 1
ATOM 759 N N . ILE A 1 100 ? 15.325 -9.597 5.952 1.00 94.94 100 ILE A N 1
ATOM 760 C CA . ILE A 1 100 ? 14.006 -10.080 5.538 1.00 94.94 100 ILE A CA 1
ATOM 761 C C . ILE A 1 100 ? 13.932 -11.603 5.573 1.00 94.94 100 ILE A C 1
ATOM 763 O O . ILE A 1 100 ? 14.869 -12.314 5.216 1.00 94.94 100 ILE A O 1
ATOM 767 N N . ASP A 1 101 ? 12.786 -12.105 6.014 1.00 94.81 101 ASP A N 1
ATOM 768 C CA . ASP A 1 101 ? 12.402 -13.495 5.845 1.00 94.81 101 ASP A CA 1
ATOM 769 C C . ASP A 1 101 ? 11.806 -13.706 4.442 1.00 94.81 101 ASP A C 1
ATOM 771 O O . ASP A 1 101 ? 10.786 -13.105 4.108 1.00 94.81 101 ASP A O 1
ATOM 775 N N . LYS A 1 102 ? 12.458 -14.520 3.604 1.00 89.06 102 LYS A N 1
ATOM 776 C CA . LYS A 1 102 ? 12.094 -14.680 2.183 1.00 89.06 102 LYS A CA 1
ATOM 777 C C . LYS A 1 102 ? 10.706 -15.290 1.981 1.00 89.06 102 LYS A C 1
ATOM 779 O O . LYS A 1 102 ? 9.988 -14.867 1.082 1.00 89.06 102 LYS A O 1
ATOM 784 N N . ASP A 1 103 ? 10.310 -16.229 2.837 1.00 90.56 103 ASP A N 1
ATOM 785 C CA . ASP A 1 103 ? 9.049 -16.960 2.678 1.00 90.56 103 ASP A CA 1
ATOM 786 C C . ASP A 1 103 ? 7.850 -16.102 3.092 1.00 90.56 103 ASP A C 1
ATOM 788 O O . ASP A 1 103 ? 6.806 -16.077 2.436 1.00 90.56 103 ASP A O 1
ATOM 792 N N . THR A 1 104 ? 8.001 -15.372 4.197 1.00 93.44 104 THR A N 1
ATOM 793 C CA . THR A 1 104 ? 6.910 -14.575 4.774 1.00 93.44 104 THR A CA 1
ATOM 794 C C . THR A 1 104 ? 6.920 -13.115 4.325 1.00 93.44 104 THR A C 1
ATOM 796 O O . THR A 1 104 ? 5.909 -12.426 4.468 1.00 93.44 104 THR A O 1
ATOM 799 N N . SER A 1 105 ? 8.040 -12.642 3.771 1.00 94.56 105 SER A N 1
ATOM 800 C CA . SER A 1 105 ? 8.321 -11.232 3.468 1.00 94.56 105 SER A CA 1
ATOM 801 C C . SER A 1 105 ? 8.253 -10.310 4.696 1.00 94.56 105 SER A C 1
ATOM 803 O O . SER A 1 105 ? 8.049 -9.103 4.570 1.00 94.56 105 SER A O 1
ATOM 805 N N . ILE A 1 106 ? 8.424 -10.873 5.897 1.00 96.81 106 ILE A N 1
ATOM 806 C CA . ILE A 1 106 ? 8.449 -10.134 7.163 1.00 96.81 106 ILE A CA 1
ATOM 807 C C . ILE A 1 106 ? 9.861 -9.593 7.396 1.00 96.81 106 ILE A C 1
ATOM 809 O O . ILE A 1 106 ? 10.847 -10.333 7.330 1.00 96.81 106 ILE A O 1
ATOM 813 N N . LEU A 1 107 ? 9.964 -8.298 7.705 1.00 95.25 107 LEU A N 1
ATOM 814 C CA . LEU A 1 107 ? 11.246 -7.663 8.002 1.00 95.25 107 LEU A CA 1
ATOM 815 C C . LEU A 1 107 ? 11.741 -8.017 9.409 1.00 95.25 107 LEU A C 1
ATOM 817 O O . LEU A 1 107 ? 11.000 -7.971 10.394 1.00 95.25 107 LEU A O 1
ATOM 821 N N . ARG A 1 108 ? 13.033 -8.330 9.501 1.00 92.56 108 ARG A N 1
ATOM 822 C CA . ARG A 1 108 ? 13.770 -8.571 10.741 1.00 92.56 108 ARG A CA 1
ATOM 823 C C . ARG A 1 108 ? 14.310 -7.231 11.225 1.00 92.56 108 ARG A C 1
ATOM 825 O O . ARG A 1 108 ? 15.195 -6.641 10.617 1.00 92.56 108 ARG A O 1
ATOM 832 N N . VAL A 1 109 ? 13.733 -6.727 12.309 1.00 81.69 109 VAL A N 1
ATOM 833 C CA . VAL A 1 109 ? 14.046 -5.396 12.839 1.00 81.69 109 VAL A CA 1
ATOM 834 C C . VAL A 1 109 ? 15.383 -5.444 13.578 1.00 81.69 109 VAL A C 1
ATOM 836 O O . VAL A 1 109 ? 15.472 -6.049 14.645 1.00 81.69 109 VAL A O 1
ATOM 839 N N . GLN A 1 110 ? 16.416 -4.821 13.011 1.00 75.88 110 GLN A N 1
ATOM 840 C CA . GLN A 1 110 ? 17.744 -4.695 13.616 1.00 75.88 110 GLN A CA 1
ATOM 841 C C . GLN A 1 110 ? 18.336 -3.321 13.278 1.00 75.88 110 GLN A C 1
ATOM 843 O O . GLN A 1 110 ? 18.454 -2.971 12.107 1.00 75.88 110 GLN A O 1
ATOM 848 N N . GLU A 1 111 ? 18.744 -2.550 14.292 1.00 69.50 111 GLU A N 1
ATOM 849 C CA . GLU A 1 111 ? 19.323 -1.205 14.096 1.00 69.50 111 GLU A CA 1
ATOM 850 C C . GLU A 1 111 ? 20.631 -1.241 13.289 1.00 69.50 111 GLU A C 1
ATOM 852 O O . GLU A 1 111 ? 20.936 -0.319 12.537 1.00 69.50 111 GLU A O 1
ATOM 857 N N . ALA A 1 112 ? 21.403 -2.326 13.422 1.00 72.81 112 ALA A N 1
ATOM 858 C CA . ALA A 1 112 ? 22.688 -2.497 12.747 1.00 72.81 112 ALA A CA 1
ATOM 859 C C . ALA A 1 112 ? 22.560 -2.777 11.237 1.00 72.81 112 ALA A C 1
ATOM 861 O O . ALA A 1 112 ? 23.532 -2.615 10.499 1.00 72.81 112 ALA A O 1
ATOM 862 N N . THR A 1 113 ? 21.385 -3.209 10.777 1.00 84.00 113 THR A N 1
ATOM 863 C CA . THR A 1 113 ? 21.121 -3.609 9.389 1.00 84.00 113 THR A CA 1
ATOM 864 C C . THR A 1 113 ? 19.777 -3.039 8.924 1.00 84.00 113 THR A C 1
ATOM 866 O O . THR A 1 113 ? 18.817 -3.784 8.710 1.00 84.00 113 THR A O 1
ATOM 869 N N . PRO A 1 114 ? 19.676 -1.704 8.770 1.00 89.25 114 PRO A N 1
ATOM 870 C CA . PRO A 1 114 ? 18.444 -1.067 8.319 1.00 89.25 114 PRO A CA 1
ATOM 871 C C . PRO A 1 114 ? 18.061 -1.543 6.904 1.00 89.25 114 PRO A C 1
ATOM 873 O O . PRO A 1 114 ? 18.941 -1.778 6.066 1.00 89.25 114 PRO A O 1
ATOM 876 N N . PRO A 1 115 ? 16.756 -1.680 6.606 1.00 94.19 115 PRO A N 1
ATOM 877 C CA . PRO A 1 115 ? 16.289 -2.032 5.267 1.00 94.19 115 PRO A CA 1
ATOM 878 C C . PRO A 1 115 ? 16.546 -0.890 4.278 1.00 94.19 115 PRO A C 1
ATOM 880 O O . PRO A 1 115 ? 16.776 0.242 4.685 1.00 94.19 115 PRO A O 1
ATOM 883 N N . SER A 1 116 ? 16.448 -1.153 2.975 1.00 94.50 116 SER A N 1
ATOM 884 C CA . SER A 1 116 ? 16.480 -0.091 1.961 1.00 94.50 116 SER A CA 1
ATOM 885 C C . SER A 1 116 ? 15.093 0.538 1.736 1.00 94.50 116 SER A C 1
ATOM 887 O O . SER A 1 116 ? 14.067 -0.119 1.967 1.00 94.50 116 SER A O 1
ATOM 889 N N . PRO A 1 117 ? 15.006 1.786 1.230 1.00 93.88 117 PRO A N 1
ATOM 890 C CA . PRO A 1 117 ? 13.745 2.388 0.794 1.00 93.88 117 PRO A CA 1
ATOM 891 C C . PRO A 1 117 ? 12.975 1.517 -0.209 1.00 93.88 117 PRO A C 1
ATOM 893 O O . PRO A 1 117 ? 11.748 1.403 -0.128 1.00 93.88 117 PRO A O 1
ATOM 896 N N . ASN A 1 118 ? 13.686 0.872 -1.139 1.00 95.44 118 ASN A N 1
ATOM 897 C CA . ASN A 1 118 ? 13.101 -0.056 -2.103 1.00 95.44 118 ASN A CA 1
ATOM 898 C C . ASN A 1 118 ? 12.462 -1.275 -1.430 1.00 95.44 118 ASN A C 1
ATOM 900 O O . ASN A 1 118 ? 11.364 -1.678 -1.826 1.00 95.44 118 ASN A O 1
ATOM 904 N N . LEU A 1 119 ? 13.098 -1.829 -0.395 1.00 96.44 119 LEU A N 1
ATOM 905 C CA . LEU A 1 119 ? 12.554 -2.964 0.346 1.00 96.44 119 LEU A CA 1
ATOM 906 C C . LEU A 1 119 ? 11.294 -2.576 1.128 1.00 96.44 119 LEU A C 1
ATOM 908 O O . LEU A 1 119 ? 10.280 -3.262 1.044 1.00 96.44 119 LEU A O 1
ATOM 912 N N . LEU A 1 120 ? 11.316 -1.434 1.822 1.00 96.12 120 LEU A N 1
ATOM 913 C CA . LEU A 1 120 ? 10.138 -0.921 2.531 1.00 96.12 120 LEU A CA 1
ATOM 914 C C . LEU A 1 120 ? 8.960 -0.693 1.571 1.00 96.12 120 LEU A C 1
ATOM 916 O O . LEU A 1 120 ? 7.829 -1.079 1.867 1.00 96.12 120 LEU A O 1
ATOM 920 N N . ARG A 1 121 ? 9.225 -0.100 0.399 1.00 95.75 121 ARG A N 1
ATOM 921 C CA . ARG A 1 121 ? 8.215 0.169 -0.636 1.00 95.75 121 ARG A CA 1
ATOM 922 C C . ARG A 1 121 ? 7.605 -1.117 -1.196 1.00 95.75 121 ARG A C 1
ATOM 924 O O . ARG A 1 121 ? 6.387 -1.208 -1.314 1.00 95.75 121 ARG A O 1
ATOM 931 N N . THR A 1 122 ? 8.435 -2.095 -1.547 1.00 97.69 122 THR A N 1
ATOM 932 C CA . THR A 1 122 ? 7.978 -3.364 -2.142 1.00 97.69 122 THR A CA 1
ATOM 933 C C . THR A 1 122 ? 7.238 -4.236 -1.135 1.00 97.69 122 THR A C 1
ATOM 935 O O . THR A 1 122 ? 6.168 -4.741 -1.464 1.00 97.69 122 THR A O 1
ATOM 938 N N . ALA A 1 123 ? 7.726 -4.330 0.106 1.00 97.75 123 ALA A N 1
ATOM 939 C CA . ALA A 1 123 ? 7.039 -5.040 1.185 1.00 97.75 123 ALA A CA 1
ATOM 940 C C . ALA A 1 123 ? 5.666 -4.420 1.492 1.00 97.75 123 ALA A C 1
ATOM 942 O O . ALA A 1 123 ? 4.680 -5.142 1.629 1.00 97.75 123 ALA A O 1
ATOM 943 N N . THR A 1 124 ? 5.579 -3.084 1.524 1.00 97.69 124 THR A N 1
ATOM 944 C CA . THR A 1 124 ? 4.296 -2.377 1.682 1.00 97.69 124 THR A CA 1
ATOM 945 C C . THR A 1 124 ? 3.346 -2.705 0.530 1.00 97.69 124 THR A C 1
ATOM 947 O O . THR A 1 124 ? 2.200 -3.055 0.775 1.00 97.69 124 THR A O 1
ATOM 950 N N . ALA A 1 125 ? 3.817 -2.661 -0.721 1.00 97.62 125 ALA A N 1
ATOM 951 C CA . ALA A 1 125 ? 2.982 -2.961 -1.885 1.00 97.62 125 ALA A CA 1
ATOM 952 C C . ALA A 1 125 ? 2.472 -4.416 -1.901 1.00 97.62 125 ALA A C 1
ATOM 954 O O . ALA A 1 125 ? 1.296 -4.645 -2.182 1.00 97.62 125 ALA A O 1
ATOM 955 N N . LEU A 1 126 ? 3.322 -5.385 -1.541 1.00 97.94 126 LEU A N 1
ATOM 956 C CA . LEU A 1 126 ? 2.930 -6.789 -1.384 1.00 97.94 126 LEU A CA 1
ATOM 957 C C . LEU A 1 126 ? 1.877 -6.959 -0.278 1.00 97.94 126 LEU A C 1
ATOM 959 O O . LEU A 1 126 ? 0.884 -7.659 -0.468 1.00 97.94 126 LEU A O 1
ATOM 963 N N . ALA A 1 127 ? 2.067 -6.303 0.870 1.00 97.81 127 ALA A N 1
ATOM 964 C CA . ALA A 1 127 ? 1.095 -6.330 1.959 1.00 97.81 127 ALA A CA 1
ATOM 965 C C . ALA A 1 127 ? -0.246 -5.716 1.534 1.00 97.81 127 ALA A C 1
ATOM 967 O O . ALA A 1 127 ? -1.296 -6.293 1.811 1.00 97.81 127 ALA A O 1
ATOM 968 N N . THR A 1 128 ? -0.226 -4.605 0.792 1.00 96.44 128 THR A N 1
ATOM 969 C CA . THR A 1 128 ? -1.430 -3.986 0.228 1.00 96.44 128 THR A CA 1
ATOM 970 C C . THR A 1 128 ? -2.151 -4.932 -0.730 1.00 96.44 128 THR A C 1
ATOM 972 O O . THR A 1 128 ? -3.362 -5.100 -0.603 1.00 96.44 128 THR A O 1
ATOM 975 N N . HIS A 1 129 ? -1.437 -5.602 -1.639 1.00 96.00 129 HIS A N 1
ATOM 976 C CA . HIS A 1 129 ? -2.019 -6.613 -2.531 1.00 96.00 129 HIS A CA 1
ATOM 977 C C . HIS A 1 129 ? -2.695 -7.752 -1.753 1.00 96.00 129 HIS A C 1
ATOM 979 O O . HIS A 1 129 ? -3.849 -8.107 -2.006 1.00 96.00 129 HIS A O 1
ATOM 985 N N . ARG A 1 130 ? -1.991 -8.307 -0.762 1.00 96.06 130 ARG A N 1
ATOM 986 C CA . ARG A 1 130 ? -2.493 -9.405 0.076 1.00 96.06 130 ARG A CA 1
ATOM 987 C C . ARG A 1 130 ? -3.696 -8.996 0.904 1.00 96.06 130 ARG A C 1
ATOM 989 O O . ARG A 1 130 ? -4.653 -9.755 0.998 1.00 96.06 130 ARG A O 1
ATOM 996 N N . ALA A 1 131 ? -3.691 -7.781 1.447 1.00 95.00 131 ALA A N 1
ATOM 997 C CA . ALA A 1 131 ? -4.861 -7.239 2.113 1.00 95.00 131 ALA A CA 1
ATOM 998 C C . ALA A 1 131 ? -6.029 -7.185 1.118 1.00 95.00 131 ALA A C 1
ATOM 1000 O O . ALA A 1 131 ? -7.061 -7.798 1.373 1.00 95.00 131 ALA A O 1
ATOM 1001 N N . ARG A 1 132 ? -5.841 -6.551 -0.054 1.00 91.31 132 ARG A N 1
ATOM 1002 C CA . ARG A 1 132 ? -6.883 -6.334 -1.082 1.00 91.31 132 ARG A CA 1
ATOM 1003 C C . ARG A 1 132 ? -7.482 -7.627 -1.631 1.00 91.31 132 ARG A C 1
ATOM 1005 O O . ARG A 1 132 ? -8.659 -7.650 -1.972 1.00 91.31 132 ARG A O 1
ATOM 1012 N N . SER A 1 133 ? -6.692 -8.691 -1.698 1.00 91.75 133 SER A N 1
ATOM 1013 C CA . SER A 1 133 ? -7.132 -10.029 -2.111 1.00 91.75 133 SER A CA 1
ATOM 1014 C C . SER A 1 133 ? -7.817 -10.831 -0.992 1.00 91.75 133 SER A C 1
ATOM 1016 O O . SER A 1 133 ? -8.240 -11.961 -1.221 1.00 91.75 133 SER A O 1
ATOM 1018 N N . GLY A 1 134 ? -7.965 -10.261 0.210 1.00 89.88 134 GLY A N 1
ATOM 1019 C CA . GLY A 1 134 ? -8.620 -10.886 1.364 1.00 89.88 134 GLY A CA 1
ATOM 1020 C C . GLY A 1 134 ? -7.676 -11.671 2.281 1.00 89.88 134 GLY A C 1
ATOM 1021 O O . GLY A 1 134 ? -8.097 -12.160 3.328 1.00 89.88 134 GLY A O 1
ATOM 1022 N N . ASN A 1 135 ? -6.386 -11.757 1.954 1.00 93.62 135 ASN A N 1
ATOM 1023 C CA . ASN A 1 135 ? -5.366 -12.411 2.773 1.00 93.62 135 ASN A CA 1
ATOM 1024 C 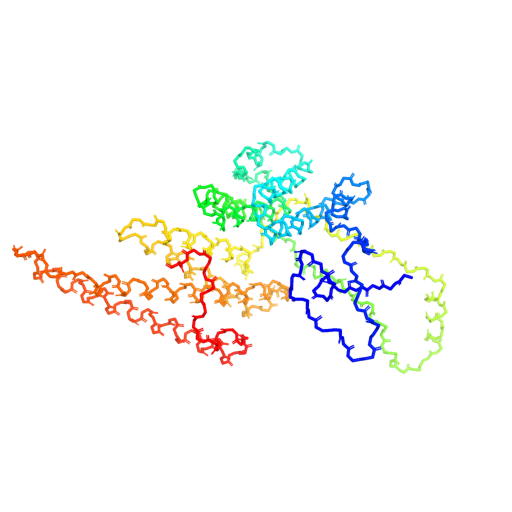C . ASN A 1 135 ? -4.800 -11.458 3.848 1.00 93.62 135 ASN A C 1
ATOM 1026 O O . ASN A 1 135 ? -3.599 -11.187 3.935 1.00 93.62 135 ASN A O 1
ATOM 1030 N N . VAL A 1 136 ? -5.687 -10.950 4.705 1.00 94.62 136 VAL A N 1
ATOM 1031 C CA . VAL A 1 136 ? -5.347 -10.000 5.781 1.00 94.62 136 VAL A CA 1
ATOM 1032 C C . VAL A 1 136 ? -4.405 -10.594 6.835 1.00 94.62 136 VAL A C 1
ATOM 1034 O O . VAL A 1 136 ? -3.589 -9.872 7.408 1.00 94.62 136 VAL A O 1
ATOM 1037 N N . ALA A 1 137 ? -4.462 -11.915 7.044 1.00 94.69 137 ALA A N 1
ATOM 1038 C CA . ALA A 1 137 ? -3.630 -12.626 8.014 1.00 94.69 137 ALA A CA 1
ATOM 1039 C C . ALA A 1 137 ? -2.132 -12.567 7.671 1.00 94.69 137 ALA A C 1
ATOM 1041 O O . ALA A 1 137 ? -1.302 -12.474 8.572 1.00 94.69 137 ALA A O 1
ATOM 1042 N N . SER A 1 138 ? -1.783 -12.588 6.379 1.00 94.94 138 SER A N 1
ATOM 1043 C CA . SER A 1 138 ? -0.394 -12.420 5.930 1.00 94.94 138 SER A CA 1
ATOM 1044 C C . SER A 1 138 ? 0.004 -10.952 5.751 1.00 94.94 138 SER A C 1
ATOM 1046 O O . SER A 1 138 ? 1.172 -10.617 5.923 1.00 94.94 138 SER A O 1
ATOM 1048 N N . ALA A 1 139 ? -0.946 -10.063 5.447 1.00 97.31 139 ALA A N 1
ATOM 1049 C CA . ALA A 1 139 ? -0.673 -8.644 5.227 1.00 97.31 139 ALA A CA 1
ATOM 1050 C C . ALA A 1 139 ? -0.294 -7.892 6.514 1.00 97.31 139 ALA A C 1
ATOM 1052 O O . ALA A 1 139 ? 0.699 -7.164 6.539 1.00 97.31 139 ALA A O 1
ATOM 1053 N N . LEU A 1 140 ? -1.056 -8.087 7.598 1.00 97.12 140 LEU A N 1
ATOM 1054 C CA . LEU A 1 140 ? -0.845 -7.392 8.873 1.00 97.12 140 LEU A CA 1
ATOM 1055 C C . LEU A 1 140 ? 0.583 -7.537 9.440 1.00 97.12 140 LEU A C 1
ATOM 1057 O O . LEU A 1 140 ? 1.188 -6.511 9.764 1.00 97.12 140 LEU A O 1
ATOM 1061 N N . PRO A 1 141 ? 1.167 -8.749 9.563 1.00 97.44 141 PRO A N 1
ATOM 1062 C CA . PRO A 1 141 ? 2.525 -8.883 10.084 1.00 97.44 141 PRO A CA 1
ATOM 1063 C C . PRO A 1 141 ? 3.572 -8.207 9.190 1.00 97.44 141 PRO A C 1
ATOM 1065 O O . PRO A 1 141 ? 4.547 -7.671 9.719 1.00 97.44 141 PRO A O 1
ATOM 1068 N N . ILE A 1 142 ? 3.364 -8.156 7.867 1.00 97.94 142 ILE A N 1
ATOM 1069 C CA . ILE A 1 142 ? 4.259 -7.429 6.958 1.00 97.94 142 ILE A CA 1
ATOM 1070 C C . ILE A 1 142 ? 4.179 -5.928 7.249 1.00 97.94 142 ILE A C 1
ATOM 1072 O O . ILE A 1 142 ? 5.216 -5.327 7.531 1.00 97.94 142 ILE A O 1
ATOM 1076 N N . PHE A 1 143 ? 2.980 -5.332 7.295 1.00 98.12 143 PHE A N 1
ATOM 1077 C CA . PHE A 1 143 ? 2.814 -3.908 7.623 1.00 98.12 143 PHE A CA 1
ATOM 1078 C C . PHE A 1 143 ? 3.438 -3.535 8.972 1.00 98.12 143 PHE A C 1
ATOM 1080 O O . PHE A 1 143 ? 4.177 -2.553 9.064 1.00 98.12 143 PHE A O 1
ATOM 1087 N N . LEU A 1 144 ? 3.200 -4.344 10.008 1.00 97.38 144 LEU A N 1
ATOM 1088 C CA . LEU A 1 144 ? 3.794 -4.135 11.330 1.00 97.38 144 LEU A CA 1
ATOM 1089 C C . LEU A 1 144 ? 5.323 -4.223 11.290 1.00 97.38 144 LEU A C 1
ATOM 1091 O O . LEU A 1 144 ? 5.999 -3.426 11.940 1.00 97.38 144 LEU A O 1
ATOM 1095 N N . SER A 1 145 ? 5.883 -5.171 10.533 1.00 97.12 145 SER A N 1
ATOM 1096 C CA . SER A 1 145 ? 7.336 -5.306 10.394 1.00 97.12 145 SER A CA 1
ATOM 1097 C C . SER A 1 145 ? 7.962 -4.113 9.672 1.00 97.12 145 SER A C 1
ATOM 1099 O O . SER A 1 145 ? 8.988 -3.606 10.121 1.00 97.12 145 SER A O 1
ATOM 1101 N N . VAL A 1 146 ? 7.306 -3.599 8.626 1.00 97.31 146 VAL A N 1
ATOM 1102 C CA . VAL A 1 146 ? 7.724 -2.395 7.897 1.00 97.31 146 VAL A CA 1
ATOM 1103 C C . VAL A 1 146 ? 7.690 -1.177 8.815 1.00 97.31 146 VAL A C 1
ATOM 1105 O O . VAL A 1 146 ? 8.671 -0.438 8.880 1.00 97.31 146 VAL A O 1
ATOM 1108 N N . LEU A 1 147 ? 6.606 -0.986 9.571 1.00 96.06 147 LEU A N 1
ATOM 1109 C CA . LEU A 1 147 ? 6.484 0.127 10.512 1.00 96.06 147 LEU A CA 1
ATOM 1110 C C . LEU A 1 147 ? 7.587 0.088 11.580 1.00 96.06 147 LEU A C 1
ATOM 1112 O O . LEU A 1 147 ? 8.288 1.078 11.788 1.00 96.06 147 LEU A O 1
ATOM 1116 N N . ARG A 1 148 ? 7.801 -1.076 12.205 1.00 95.19 148 ARG A N 1
ATOM 1117 C CA . ARG A 1 148 ? 8.859 -1.258 13.210 1.00 95.19 148 ARG A CA 1
ATOM 1118 C C . ARG A 1 148 ? 10.251 -1.031 12.631 1.00 95.19 148 ARG A C 1
ATOM 1120 O O . ARG A 1 148 ? 11.072 -0.392 13.279 1.00 95.19 148 ARG A O 1
ATOM 1127 N N . ALA A 1 149 ? 10.518 -1.523 11.422 1.00 94.75 149 ALA A N 1
ATOM 1128 C CA . ALA A 1 149 ? 11.807 -1.329 10.770 1.00 94.75 149 ALA A CA 1
ATOM 1129 C C . ALA A 1 149 ? 12.081 0.157 10.496 1.00 94.75 149 ALA A C 1
ATOM 1131 O O . ALA A 1 149 ? 13.198 0.622 10.712 1.00 94.75 149 ALA A O 1
ATOM 1132 N N . ARG A 1 150 ? 11.058 0.927 10.102 1.00 93.62 150 ARG A N 1
ATOM 1133 C CA . ARG A 1 150 ? 11.172 2.383 9.919 1.00 93.62 150 ARG A CA 1
ATOM 1134 C C . ARG A 1 150 ? 11.471 3.104 11.231 1.00 93.62 150 ARG A C 1
ATOM 1136 O O . ARG A 1 150 ? 12.322 3.986 11.248 1.00 93.62 150 ARG A O 1
ATOM 1143 N N . HIS A 1 151 ? 10.820 2.711 12.325 1.00 92.12 151 HIS A N 1
ATOM 1144 C CA . HIS A 1 151 ? 11.053 3.293 13.654 1.00 92.12 151 HIS A CA 1
ATOM 1145 C C . HIS A 1 151 ? 12.432 2.959 14.228 1.00 92.12 151 HIS A C 1
ATOM 1147 O O . HIS A 1 151 ? 13.051 3.822 14.840 1.00 92.12 151 HIS A O 1
ATOM 1153 N N . ALA A 1 152 ? 12.922 1.741 13.999 1.00 91.69 152 ALA A N 1
ATOM 1154 C CA . ALA A 1 152 ? 14.239 1.295 14.455 1.00 91.69 152 ALA A CA 1
ATOM 1155 C C . ALA A 1 152 ? 15.399 1.785 13.569 1.00 91.69 152 ALA A C 1
ATOM 1157 O O . ALA A 1 152 ? 16.561 1.534 13.880 1.00 91.69 152 ALA A O 1
ATOM 1158 N N . SER A 1 153 ? 15.110 2.438 12.441 1.00 91.19 153 SER A N 1
ATOM 1159 C CA . SER A 1 153 ? 16.160 2.901 11.535 1.00 91.19 153 SER A CA 1
ATOM 1160 C C . SER A 1 153 ? 16.882 4.135 12.092 1.00 91.19 153 SER A C 1
ATOM 1162 O O . SER A 1 153 ? 16.250 4.973 12.745 1.00 91.19 153 SER A O 1
ATOM 1164 N N . PRO A 1 154 ? 18.191 4.294 11.821 1.00 90.94 154 PRO A N 1
ATOM 1165 C CA . PRO A 1 154 ? 18.949 5.457 12.268 1.00 90.94 154 PRO A CA 1
ATOM 1166 C C . PRO A 1 154 ? 18.345 6.768 11.759 1.00 90.94 154 PRO A C 1
ATOM 1168 O O . PRO A 1 154 ? 17.778 6.821 10.669 1.00 90.94 154 PRO A O 1
ATOM 1171 N N . ILE A 1 155 ? 18.479 7.837 12.544 1.00 88.62 155 ILE A N 1
ATOM 1172 C CA . ILE A 1 155 ? 18.014 9.172 12.152 1.00 88.62 155 ILE A CA 1
ATOM 1173 C C . ILE A 1 155 ? 18.970 9.752 11.113 1.00 88.62 155 ILE A C 1
ATOM 1175 O O . ILE A 1 155 ? 20.188 9.667 11.275 1.00 88.62 155 ILE A O 1
ATOM 1179 N N . ASP A 1 156 ? 18.424 10.388 10.082 1.00 84.25 156 ASP A N 1
ATOM 1180 C CA . ASP A 1 156 ? 19.202 11.234 9.188 1.00 84.25 156 ASP A CA 1
ATOM 1181 C C . ASP A 1 156 ? 19.605 12.527 9.917 1.00 84.25 156 ASP A C 1
ATOM 1183 O O . ASP A 1 156 ? 18.780 13.404 10.187 1.00 84.25 156 ASP A O 1
ATOM 1187 N N . ILE A 1 157 ? 20.882 12.607 10.300 1.00 77.31 157 ILE A N 1
ATOM 1188 C CA . ILE A 1 157 ? 21.479 13.765 10.985 1.00 77.31 157 ILE A CA 1
ATOM 1189 C C . ILE A 1 157 ? 22.065 14.750 9.957 1.00 77.31 157 ILE A C 1
ATOM 1191 O O . ILE A 1 157 ? 22.498 15.846 10.323 1.00 77.31 157 ILE A O 1
ATOM 1195 N N . ALA A 1 158 ? 22.087 14.402 8.663 1.00 65.31 158 ALA A N 1
ATOM 1196 C CA . ALA A 1 158 ? 22.556 15.331 7.651 1.00 65.31 158 ALA A CA 1
ATOM 1197 C C . ALA A 1 158 ? 21.598 16.535 7.595 1.00 65.31 158 ALA A C 1
ATOM 1199 O O . ALA A 1 158 ? 20.375 16.359 7.581 1.00 65.31 158 ALA A O 1
ATOM 1200 N N . PRO A 1 159 ? 22.111 17.782 7.564 1.00 51.75 159 PRO A N 1
ATOM 1201 C CA . PRO A 1 159 ? 21.252 18.919 7.277 1.00 51.75 159 PRO A CA 1
ATOM 1202 C C . PRO A 1 159 ? 20.567 18.632 5.946 1.00 51.75 159 PRO A C 1
ATOM 1204 O O . PRO A 1 159 ? 21.233 18.155 5.023 1.00 51.75 159 PRO A O 1
ATOM 1207 N N . ALA A 1 160 ? 19.257 18.898 5.869 1.00 50.75 160 ALA A N 1
ATOM 1208 C CA . ALA A 1 160 ? 18.464 18.761 4.656 1.00 50.75 160 ALA A CA 1
ATOM 1209 C C . ALA A 1 160 ? 19.105 19.620 3.564 1.00 50.75 160 ALA A C 1
ATOM 1211 O O . ALA A 1 160 ? 18.770 20.788 3.364 1.00 50.75 160 ALA A O 1
ATOM 1212 N N . THR A 1 161 ? 20.091 19.049 2.886 1.00 41.75 161 THR A N 1
ATOM 1213 C CA . THR A 1 161 ? 20.724 19.651 1.739 1.00 41.75 161 THR A CA 1
ATOM 1214 C C . THR A 1 161 ? 19.659 19.443 0.704 1.00 41.75 161 THR A C 1
ATOM 1216 O O . THR A 1 161 ? 19.476 18.334 0.206 1.00 41.75 161 THR A O 1
ATOM 1219 N N . ARG A 1 162 ? 18.832 20.478 0.534 1.00 41.56 162 ARG A N 1
ATOM 1220 C CA . ARG A 1 162 ? 17.839 20.579 -0.519 1.00 41.56 162 ARG A CA 1
ATOM 1221 C C . ARG A 1 162 ? 18.577 20.130 -1.764 1.00 41.56 162 ARG A C 1
ATOM 1223 O O . ARG A 1 162 ? 19.444 20.855 -2.239 1.00 41.56 162 ARG A O 1
ATOM 1230 N N . SER A 1 163 ? 18.340 18.888 -2.188 1.00 40.56 163 SER A N 1
ATOM 1231 C CA . SER A 1 163 ? 18.874 18.395 -3.441 1.00 40.56 163 SER A CA 1
ATOM 1232 C C . SER A 1 163 ? 18.215 19.302 -4.452 1.00 40.56 163 SER A C 1
ATOM 1234 O O . SER A 1 163 ? 17.020 19.205 -4.736 1.00 40.56 163 SER A O 1
ATOM 1236 N N . GLU A 1 164 ? 18.969 20.317 -4.842 1.00 38.94 164 GLU A N 1
ATOM 1237 C CA . GLU A 1 164 ? 18.647 21.204 -5.921 1.00 38.94 164 GLU A CA 1
ATOM 1238 C C . GLU A 1 164 ? 18.716 20.334 -7.167 1.00 38.94 164 GLU A C 1
ATOM 1240 O O . GLU A 1 164 ? 19.668 20.364 -7.938 1.00 38.94 164 GLU A O 1
ATOM 1245 N N . TYR A 1 165 ? 17.645 19.577 -7.401 1.00 42.03 165 TYR A N 1
ATOM 1246 C CA . TYR A 1 165 ? 17.131 19.505 -8.746 1.00 42.03 165 TYR A CA 1
ATOM 1247 C C . TYR A 1 165 ? 16.733 20.939 -9.089 1.00 42.03 165 TYR A C 1
ATOM 1249 O O . TYR A 1 165 ? 15.595 21.353 -8.882 1.00 42.03 165 TYR A O 1
ATOM 1257 N N . THR A 1 166 ? 17.718 21.742 -9.485 1.00 35.41 166 THR A N 1
ATOM 1258 C CA . THR A 1 166 ? 17.477 22.959 -10.235 1.00 35.41 166 THR A CA 1
ATOM 1259 C C . THR A 1 166 ? 16.969 22.456 -11.578 1.00 35.41 166 THR A C 1
ATOM 1261 O O . THR A 1 166 ? 17.727 21.844 -12.333 1.00 35.41 166 THR A O 1
ATOM 1264 N N . PRO A 1 167 ? 15.675 22.631 -11.903 1.00 38.12 167 PRO A N 1
ATOM 1265 C CA . PRO A 1 167 ? 15.292 22.534 -13.298 1.00 38.12 167 PRO A CA 1
ATOM 1266 C C . PRO A 1 167 ? 16.183 23.532 -14.036 1.00 38.12 167 PRO A C 1
ATOM 1268 O O . PRO A 1 167 ? 16.463 24.607 -13.498 1.00 38.12 167 PRO A O 1
ATOM 1271 N N . PHE A 1 168 ? 16.651 23.178 -15.230 1.00 39.66 168 PHE A N 1
ATOM 1272 C CA . PHE A 1 168 ? 17.343 24.111 -16.111 1.00 39.66 168 PHE A CA 1
ATOM 1273 C C . PHE A 1 168 ? 16.396 25.274 -16.445 1.00 39.66 168 PHE A C 1
ATOM 1275 O O . PHE A 1 168 ? 15.722 25.274 -17.470 1.00 39.66 168 PHE A O 1
ATOM 1282 N N . TYR A 1 169 ? 16.312 26.263 -15.563 1.00 40.12 169 TYR A N 1
ATOM 1283 C CA . TYR A 1 169 ? 15.793 27.570 -15.889 1.00 40.12 169 TYR A CA 1
ATOM 1284 C C . TYR A 1 169 ? 16.970 28.329 -16.469 1.00 40.12 169 TYR A C 1
ATOM 1286 O O . TYR A 1 169 ? 17.935 28.646 -15.775 1.00 40.12 169 TYR A O 1
ATOM 1294 N N . VAL A 1 170 ? 16.902 28.572 -17.775 1.00 42.16 170 VAL A N 1
ATOM 1295 C CA . VAL A 1 170 ? 17.684 29.633 -18.395 1.00 42.16 170 VAL A CA 1
ATOM 1296 C C . VAL A 1 170 ? 17.307 30.899 -17.636 1.00 42.16 170 VAL A C 1
ATOM 1298 O O . VAL A 1 170 ? 16.166 31.347 -17.719 1.00 42.16 170 VAL A O 1
ATOM 1301 N N . SER A 1 171 ? 18.225 31.403 -16.816 1.00 41.50 171 SER A N 1
ATOM 1302 C CA . SER A 1 171 ? 18.052 32.665 -16.111 1.00 41.50 171 SER A CA 1
ATOM 1303 C C . SER A 1 171 ? 17.669 33.728 -17.134 1.00 41.50 171 SER A C 1
ATOM 1305 O O . SER A 1 171 ? 18.417 33.944 -18.089 1.00 41.50 171 SER A O 1
ATOM 1307 N N . ASP A 1 172 ? 16.514 34.364 -16.950 1.00 43.88 172 ASP A N 1
ATOM 1308 C CA . ASP A 1 172 ? 16.101 35.507 -17.760 1.00 43.88 172 ASP A CA 1
ATOM 1309 C C . ASP A 1 172 ? 17.178 36.599 -17.607 1.00 43.88 172 ASP A C 1
ATOM 1311 O O . ASP A 1 172 ? 17.422 37.059 -16.483 1.00 43.88 172 ASP A O 1
ATOM 1315 N N . PRO A 1 173 ? 17.908 36.980 -18.672 1.00 47.12 173 PRO A N 1
ATOM 1316 C CA . PRO A 1 173 ? 19.030 37.891 -18.533 1.00 47.12 173 PRO A CA 1
ATOM 1317 C C . PRO A 1 173 ? 18.503 39.319 -18.397 1.00 47.12 173 PRO A C 1
ATOM 1319 O O . PRO A 1 173 ? 18.244 40.010 -19.383 1.00 47.12 173 PRO A O 1
ATOM 1322 N N . THR A 1 174 ? 18.376 39.803 -17.164 1.00 46.47 174 THR A N 1
ATOM 1323 C CA . THR A 1 174 ? 18.222 41.237 -16.924 1.00 46.47 174 THR A CA 1
ATOM 1324 C C . THR A 1 174 ? 19.532 41.959 -17.252 1.00 46.47 174 THR A C 1
ATOM 1326 O O . THR A 1 174 ? 20.523 41.795 -16.548 1.00 46.47 174 THR A O 1
ATOM 1329 N N . ASN A 1 175 ? 19.461 42.795 -18.290 1.00 44.12 175 ASN A N 1
ATOM 1330 C CA . ASN A 1 175 ? 20.346 43.901 -18.673 1.00 44.12 175 ASN A CA 1
ATOM 1331 C C . ASN A 1 175 ? 21.804 43.608 -19.089 1.00 44.12 175 ASN A C 1
ATOM 1333 O O . ASN A 1 175 ? 22.676 43.293 -18.290 1.00 44.12 175 ASN A O 1
ATOM 1337 N N . THR A 1 176 ? 22.024 43.836 -20.391 1.00 57.72 176 THR A N 1
ATOM 1338 C CA . THR A 1 176 ? 23.188 44.469 -21.039 1.00 57.72 176 THR A CA 1
ATOM 1339 C C . THR A 1 176 ? 24.546 44.340 -20.348 1.00 57.72 176 THR A C 1
ATOM 1341 O O . THR A 1 176 ? 24.902 45.188 -19.540 1.00 57.72 176 THR A O 1
ATOM 1344 N N . ASP A 1 177 ? 25.360 43.385 -20.798 1.00 53.28 177 ASP A N 1
ATOM 1345 C CA . ASP A 1 177 ? 26.754 43.672 -21.145 1.00 53.28 177 ASP A CA 1
ATOM 1346 C C . ASP A 1 177 ? 27.357 42.517 -21.959 1.00 53.28 177 ASP A C 1
ATOM 1348 O O . ASP A 1 177 ? 26.843 41.395 -21.955 1.00 53.28 177 ASP A O 1
ATOM 1352 N N . ILE A 1 178 ? 28.463 42.782 -22.651 1.00 60.72 178 ILE A N 1
ATOM 1353 C CA . ILE A 1 178 ? 29.218 41.879 -23.551 1.00 60.72 178 ILE A CA 1
ATOM 1354 C C . ILE A 1 178 ? 29.475 40.469 -22.956 1.00 60.72 178 ILE A C 1
ATOM 1356 O O . ILE A 1 178 ? 29.636 39.490 -23.692 1.00 60.72 178 ILE A O 1
ATOM 1360 N N . GLY A 1 179 ? 29.426 40.326 -21.627 1.00 58.84 179 GLY A N 1
ATOM 1361 C CA . GLY A 1 179 ? 29.491 39.045 -20.918 1.00 58.84 179 GLY A CA 1
ATOM 1362 C C . GLY A 1 179 ? 28.353 38.060 -21.232 1.00 58.84 179 GLY A C 1
ATOM 1363 O O . GLY A 1 179 ? 28.571 36.852 -21.165 1.00 58.84 179 GLY A O 1
ATOM 1364 N N . SER A 1 180 ? 27.168 38.527 -21.643 1.00 59.59 180 SER A N 1
ATOM 1365 C CA . SER A 1 180 ? 26.050 37.650 -22.035 1.00 59.59 180 SER A CA 1
ATOM 1366 C C . SER A 1 180 ? 26.363 36.859 -23.313 1.00 59.59 180 SER A C 1
ATOM 1368 O O . SER A 1 180 ? 26.126 35.653 -23.377 1.00 59.59 180 SER A O 1
ATOM 1370 N N . PHE A 1 181 ? 27.007 37.498 -24.295 1.00 66.62 181 PHE A N 1
ATOM 1371 C CA . PHE A 1 181 ? 27.378 36.850 -25.556 1.00 66.62 181 PHE A CA 1
ATOM 1372 C C . PHE A 1 181 ? 28.485 35.805 -25.353 1.00 66.62 181 PHE A C 1
ATOM 1374 O O . PHE A 1 181 ? 28.424 34.709 -25.906 1.00 66.62 181 PHE A O 1
ATOM 1381 N N . ILE A 1 182 ? 29.463 36.109 -24.490 1.00 71.75 182 ILE A N 1
ATOM 1382 C CA . ILE A 1 182 ? 30.526 35.165 -24.113 1.00 71.75 182 ILE A CA 1
ATOM 1383 C C . ILE A 1 182 ? 29.938 33.953 -23.376 1.00 71.75 182 ILE A C 1
ATOM 1385 O O . ILE A 1 182 ? 30.348 32.825 -23.644 1.00 71.75 182 ILE A O 1
ATOM 1389 N N . ASN A 1 183 ? 28.946 34.153 -22.503 1.00 64.75 183 ASN A N 1
ATOM 1390 C CA . ASN A 1 183 ? 28.280 33.057 -21.795 1.00 64.75 183 ASN A CA 1
ATOM 1391 C C . ASN A 1 183 ? 27.426 32.171 -22.718 1.00 64.75 183 ASN A C 1
ATOM 1393 O O . ASN A 1 183 ? 27.435 30.957 -22.538 1.00 64.75 183 ASN A O 1
ATOM 1397 N N . ILE A 1 184 ? 26.760 32.738 -23.732 1.00 73.94 184 ILE A N 1
ATOM 1398 C CA . ILE A 1 184 ? 26.003 31.975 -24.746 1.00 73.94 184 ILE A CA 1
ATOM 1399 C C . ILE A 1 184 ? 26.939 31.135 -25.623 1.00 73.94 184 ILE A C 1
ATOM 1401 O O . ILE A 1 184 ? 26.682 29.961 -25.878 1.00 73.94 184 ILE A O 1
ATOM 1405 N N . VAL A 1 185 ? 28.060 31.708 -26.069 1.00 74.81 185 VAL A N 1
ATOM 1406 C CA . VAL A 1 185 ? 29.057 30.955 -26.844 1.00 74.81 185 VAL A CA 1
ATOM 1407 C C . VAL A 1 185 ? 29.663 29.852 -25.973 1.00 74.81 185 VAL A C 1
ATOM 1409 O O . VAL A 1 185 ? 29.762 28.705 -26.399 1.00 74.81 185 VAL A O 1
ATOM 1412 N N . LYS A 1 186 ? 29.999 30.149 -24.715 1.00 74.50 186 LYS A N 1
ATOM 1413 C CA . LYS A 1 186 ? 30.551 29.155 -23.790 1.00 74.50 186 LYS A CA 1
ATOM 1414 C C . LYS A 1 186 ? 29.555 28.035 -23.469 1.00 74.50 186 LYS A C 1
ATOM 1416 O O . LYS A 1 186 ? 29.989 26.893 -23.353 1.00 74.50 186 LYS A O 1
ATOM 1421 N N . SER A 1 187 ? 28.254 28.312 -23.374 1.00 71.75 187 SER A N 1
ATOM 1422 C CA . SER A 1 187 ? 27.230 27.280 -23.148 1.00 71.75 187 SER A CA 1
ATOM 1423 C C . SER A 1 187 ? 26.940 26.420 -24.384 1.00 71.75 187 SER A C 1
ATOM 1425 O O . SER A 1 187 ? 26.555 25.268 -24.227 1.00 71.75 187 SER A O 1
ATOM 1427 N N . LEU A 1 188 ? 27.190 26.925 -25.599 1.00 76.56 188 LEU A N 1
ATOM 1428 C CA . LEU A 1 188 ? 27.119 26.141 -26.842 1.00 76.56 188 LEU A CA 1
ATOM 1429 C C . LEU A 1 188 ? 28.301 25.171 -27.017 1.00 76.56 188 LEU A C 1
ATOM 1431 O O . LEU A 1 188 ? 28.143 24.130 -27.650 1.00 76.56 188 LEU A O 1
ATOM 1435 N N . PHE A 1 189 ? 29.476 25.501 -26.466 1.00 80.69 189 PHE A N 1
ATOM 1436 C CA . PHE A 1 189 ? 30.699 24.691 -26.596 1.00 80.69 189 PHE A CA 1
ATOM 1437 C C . PHE A 1 189 ? 31.081 23.906 -25.333 1.00 80.69 189 PHE A C 1
ATOM 1439 O O . PHE A 1 189 ? 31.980 23.068 -25.389 1.00 80.69 189 PHE A O 1
ATOM 1446 N N . THR A 1 190 ? 30.410 24.144 -24.204 1.00 76.31 190 THR A N 1
ATOM 1447 C CA . THR A 1 190 ? 30.563 23.321 -22.999 1.00 76.31 190 THR A CA 1
ATOM 1448 C C . THR A 1 190 ? 29.475 22.254 -23.028 1.00 76.31 190 THR A C 1
ATOM 1450 O O . THR A 1 190 ? 28.304 22.607 -22.879 1.00 76.31 190 THR A O 1
ATOM 1453 N N . PRO A 1 191 ? 29.808 20.966 -23.232 1.00 73.00 191 PRO A N 1
ATOM 1454 C CA . PRO A 1 191 ? 28.804 19.919 -23.129 1.00 73.00 191 PRO A CA 1
ATOM 1455 C C . PRO A 1 191 ? 28.181 19.987 -21.728 1.00 73.00 191 PRO A C 1
ATOM 1457 O O . PRO A 1 191 ? 28.923 20.147 -20.751 1.00 73.00 191 PRO A O 1
ATOM 1460 N N . PRO A 1 192 ? 26.844 19.913 -21.601 1.00 70.25 192 PRO A N 1
ATOM 1461 C CA . PRO A 1 192 ? 26.218 19.922 -20.291 1.00 70.25 192 PRO A CA 1
ATOM 1462 C C . PRO A 1 192 ? 26.776 18.748 -19.487 1.00 70.25 192 PRO A C 1
ATOM 1464 O O . PRO A 1 192 ? 26.844 17.623 -19.988 1.00 70.25 192 PRO A O 1
ATOM 1467 N N . THR A 1 193 ? 27.194 19.010 -18.248 1.00 75.25 193 THR A N 1
ATOM 1468 C CA . THR A 1 193 ? 27.534 17.940 -17.310 1.00 75.25 193 THR A CA 1
ATOM 1469 C C . THR A 1 193 ? 26.332 17.011 -17.232 1.00 75.25 193 THR A C 1
ATOM 1471 O O . THR A 1 193 ? 25.219 17.468 -16.960 1.00 75.25 193 THR A O 1
ATOM 1474 N N . TYR A 1 194 ? 26.543 15.729 -17.531 1.00 71.06 194 TYR A N 1
ATOM 1475 C CA . TYR A 1 194 ? 25.478 14.740 -17.451 1.00 71.06 194 TYR A CA 1
ATOM 1476 C C . TYR A 1 194 ? 24.867 14.799 -16.042 1.00 71.06 194 TYR A C 1
ATOM 1478 O O . TYR A 1 194 ? 25.631 14.866 -15.071 1.00 71.06 194 TYR A O 1
ATOM 1486 N N . PRO A 1 195 ? 23.528 14.852 -15.906 1.00 75.50 195 PRO A N 1
ATOM 1487 C CA . PRO A 1 195 ? 22.912 14.926 -14.590 1.00 75.50 195 PRO A CA 1
ATOM 1488 C C . PRO A 1 195 ? 23.351 13.722 -13.757 1.00 75.50 195 PRO A C 1
ATOM 1490 O O . PRO A 1 195 ? 23.538 12.627 -14.291 1.00 75.50 195 PRO A O 1
ATOM 1493 N N . ALA A 1 196 ? 23.523 13.925 -12.451 1.00 72.31 196 ALA A N 1
ATOM 1494 C CA . ALA A 1 196 ? 23.801 12.816 -11.550 1.00 72.31 196 ALA A CA 1
ATOM 1495 C C . ALA A 1 196 ? 22.706 11.748 -11.687 1.00 72.31 196 ALA A C 1
ATOM 1497 O O . ALA A 1 196 ? 21.535 12.067 -11.926 1.00 72.31 196 ALA A O 1
ATOM 1498 N N . GLU A 1 197 ? 23.097 10.483 -11.556 1.00 70.44 197 GLU A N 1
ATOM 1499 C CA . GLU A 1 197 ? 22.142 9.384 -11.595 1.00 70.44 197 GLU A CA 1
ATOM 1500 C C . GLU A 1 197 ? 21.077 9.576 -10.500 1.00 70.44 197 GLU A C 1
ATOM 1502 O O . GLU A 1 197 ? 21.399 10.016 -9.390 1.00 70.44 197 GLU A O 1
ATOM 1507 N N . PRO A 1 198 ? 19.797 9.284 -10.791 1.00 73.38 198 PRO A N 1
ATOM 1508 C CA . PRO A 1 198 ? 18.759 9.340 -9.776 1.00 73.38 198 PRO A CA 1
ATOM 1509 C C . PRO A 1 198 ? 19.066 8.330 -8.658 1.00 73.38 198 PRO A C 1
ATOM 1511 O O . PRO A 1 198 ? 19.632 7.270 -8.935 1.00 73.38 198 PRO A O 1
ATOM 1514 N N . PRO A 1 199 ? 18.662 8.611 -7.406 1.00 78.44 199 PRO A N 1
ATOM 1515 C CA . PRO A 1 199 ? 18.931 7.715 -6.288 1.00 78.44 199 PRO A CA 1
ATOM 1516 C C . PRO A 1 199 ? 18.320 6.336 -6.552 1.00 78.44 199 PRO A C 1
ATOM 1518 O O . PRO A 1 199 ? 17.136 6.221 -6.897 1.00 78.44 199 PRO A O 1
ATOM 1521 N N . SER A 1 200 ? 19.131 5.288 -6.392 1.00 82.19 200 SER A N 1
ATOM 1522 C CA . SER A 1 200 ? 18.695 3.911 -6.616 1.00 82.19 200 SER A CA 1
ATOM 1523 C C . SER A 1 200 ? 17.681 3.463 -5.564 1.00 82.19 200 SER A C 1
ATOM 1525 O O . SER A 1 200 ? 16.799 2.675 -5.893 1.00 82.19 200 SER A O 1
ATOM 1527 N N . GLY A 1 201 ? 17.717 4.006 -4.342 1.00 87.38 201 GLY A N 1
ATOM 1528 C CA . GLY A 1 201 ? 16.853 3.555 -3.249 1.00 87.38 201 GLY A CA 1
ATOM 1529 C C . GLY A 1 201 ? 17.322 2.234 -2.639 1.00 87.38 201 GLY A C 1
ATOM 1530 O O . GLY A 1 201 ? 16.527 1.560 -1.982 1.00 87.38 201 GLY A O 1
ATOM 1531 N N . ASP A 1 202 ? 18.575 1.858 -2.907 1.00 90.75 202 ASP A N 1
ATOM 1532 C CA . ASP A 1 202 ? 19.233 0.645 -2.409 1.00 90.75 202 ASP A CA 1
ATOM 1533 C C . ASP A 1 202 ? 20.101 0.945 -1.173 1.00 90.75 202 ASP A C 1
ATOM 1535 O O . ASP A 1 202 ? 20.570 0.033 -0.495 1.00 90.75 202 ASP A O 1
ATOM 1539 N N . GLU A 1 203 ? 20.297 2.228 -0.865 1.00 90.19 203 GLU A N 1
ATOM 1540 C CA . GLU A 1 203 ? 20.962 2.703 0.338 1.00 90.19 203 GLU A CA 1
ATOM 1541 C C . GLU A 1 203 ? 20.212 2.306 1.626 1.00 90.19 203 GLU A C 1
ATOM 1543 O O . GLU A 1 203 ? 18.993 2.117 1.605 1.00 90.19 203 GLU A O 1
ATOM 1548 N N . PRO A 1 204 ? 20.918 2.200 2.768 1.00 91.12 204 PRO A N 1
ATOM 1549 C CA . PRO A 1 204 ? 20.300 2.102 4.088 1.00 91.12 204 PRO A CA 1
ATOM 1550 C C . PRO A 1 204 ? 19.211 3.159 4.297 1.00 91.12 204 PRO A C 1
ATOM 1552 O O . PRO A 1 204 ? 19.464 4.353 4.138 1.00 91.12 204 PRO A O 1
ATOM 1555 N N . PHE A 1 205 ? 18.004 2.740 4.678 1.00 91.94 205 PHE A N 1
ATOM 1556 C CA . PHE A 1 205 ? 16.937 3.670 5.026 1.00 91.94 205 PHE A CA 1
ATOM 1557 C C . PHE A 1 205 ? 17.315 4.434 6.295 1.00 91.94 205 PHE A C 1
ATOM 1559 O O . PHE A 1 205 ? 17.665 3.842 7.318 1.00 91.94 205 PHE A O 1
ATOM 1566 N N . LEU A 1 206 ? 17.199 5.756 6.221 1.00 90.88 206 LEU A N 1
ATOM 1567 C CA . LEU A 1 206 ? 17.372 6.658 7.348 1.00 90.88 206 LEU A CA 1
ATOM 1568 C C . LEU A 1 206 ? 16.024 7.299 7.664 1.00 90.88 206 LEU A C 1
ATOM 1570 O O . LEU A 1 206 ? 15.341 7.810 6.770 1.00 90.88 206 LEU A O 1
ATOM 1574 N N . ARG A 1 207 ? 15.627 7.265 8.937 1.00 89.75 207 ARG A N 1
ATOM 1575 C CA . ARG A 1 207 ? 14.390 7.905 9.383 1.00 89.75 207 ARG A CA 1
ATOM 1576 C C . ARG A 1 207 ? 14.592 9.413 9.455 1.00 89.75 207 ARG A C 1
ATOM 1578 O O . ARG A 1 207 ? 15.640 9.894 9.884 1.00 89.75 207 ARG A O 1
ATOM 1585 N N . GLN A 1 208 ? 13.573 10.168 9.068 1.00 86.44 208 GLN A N 1
ATOM 1586 C CA . GLN A 1 208 ? 13.599 11.613 9.265 1.00 86.44 208 GLN A CA 1
ATOM 1587 C C . GLN A 1 208 ? 13.535 11.942 10.769 1.00 86.44 208 GLN A C 1
ATOM 1589 O O . GLN A 1 208 ? 13.001 11.144 11.545 1.00 86.44 208 GLN A O 1
ATOM 1594 N N . PRO A 1 209 ? 14.075 13.093 11.206 1.00 85.38 209 PRO A N 1
ATOM 1595 C CA . PRO A 1 209 ? 13.916 13.546 12.584 1.00 85.38 209 PRO A CA 1
ATOM 1596 C C . PRO A 1 209 ? 12.438 13.646 12.972 1.00 85.38 209 PRO A C 1
ATOM 1598 O O . PRO A 1 209 ? 11.615 14.024 12.144 1.00 85.38 209 PRO A O 1
ATOM 1601 N N . ASP A 1 210 ? 12.108 13.415 14.247 1.00 81.94 210 ASP A N 1
ATOM 1602 C CA . ASP A 1 210 ? 10.716 13.400 14.743 1.00 81.94 210 ASP A CA 1
ATOM 1603 C C . ASP A 1 210 ? 9.959 14.733 14.525 1.00 81.94 210 ASP A C 1
ATOM 1605 O O . ASP A 1 210 ? 8.727 14.787 14.564 1.00 81.94 210 ASP A O 1
ATOM 1609 N N . SER A 1 211 ? 10.690 15.825 14.272 1.00 78.38 211 SER A N 1
ATOM 1610 C CA . SER A 1 211 ? 10.139 17.134 13.904 1.00 78.38 211 SER A CA 1
ATOM 1611 C C . SER A 1 211 ? 9.572 17.190 12.480 1.00 78.38 211 SER A C 1
ATOM 1613 O O . SER A 1 211 ? 8.789 18.094 12.171 1.00 78.38 211 SER A O 1
ATOM 1615 N N . VAL A 1 212 ? 9.945 16.247 11.611 1.00 83.12 212 VAL A N 1
ATOM 1616 C CA . VAL A 1 212 ? 9.448 16.121 10.242 1.00 83.12 212 VAL A CA 1
ATOM 1617 C C . VAL A 1 212 ? 8.465 14.945 10.189 1.00 83.12 212 VAL A C 1
ATOM 1619 O O . VAL A 1 212 ? 8.865 13.799 10.369 1.00 83.12 212 VAL A O 1
ATOM 1622 N N . PRO A 1 213 ? 7.164 15.198 9.973 1.00 83.94 213 PRO A N 1
ATOM 1623 C CA . PRO A 1 213 ? 6.160 14.137 9.923 1.00 83.94 213 PRO A CA 1
ATOM 1624 C C . PRO A 1 213 ? 6.354 13.234 8.697 1.00 83.94 213 PRO A C 1
ATOM 1626 O O . PRO A 1 213 ? 6.482 13.718 7.570 1.00 83.94 213 PRO A O 1
ATOM 1629 N N . ASP A 1 214 ? 6.308 11.919 8.917 1.00 87.94 214 ASP A N 1
ATOM 1630 C CA . ASP A 1 214 ? 6.462 10.912 7.869 1.00 87.94 214 ASP A CA 1
ATOM 1631 C C . ASP A 1 214 ? 5.102 10.379 7.396 1.00 87.94 214 ASP A C 1
ATOM 1633 O O . ASP A 1 214 ? 4.420 9.608 8.068 1.00 87.94 214 ASP A O 1
ATOM 1637 N N . CYS A 1 215 ? 4.695 10.767 6.193 1.00 91.69 215 CYS A N 1
ATOM 1638 C CA . CYS A 1 215 ? 3.396 10.365 5.655 1.00 91.69 215 CYS A CA 1
ATOM 1639 C C . CYS A 1 215 ? 3.375 8.948 5.070 1.00 91.69 215 CYS A C 1
ATOM 1641 O O . CYS A 1 215 ? 2.300 8.430 4.782 1.00 91.69 215 CYS A O 1
ATOM 1643 N N . ALA A 1 216 ? 4.525 8.282 4.925 1.00 92.56 216 ALA A N 1
ATOM 1644 C CA . ALA A 1 216 ? 4.540 6.842 4.683 1.00 92.56 216 ALA A CA 1
ATOM 1645 C C . ALA A 1 216 ? 4.233 6.052 5.965 1.00 92.56 216 ALA A C 1
ATOM 1647 O O . ALA A 1 216 ? 3.655 4.974 5.886 1.00 92.56 216 ALA A O 1
ATOM 1648 N N . GLU A 1 217 ? 4.560 6.594 7.141 1.00 94.12 217 GLU A N 1
ATOM 1649 C CA . GLU A 1 217 ? 4.114 6.023 8.413 1.00 94.12 217 GLU A CA 1
ATOM 1650 C C . GLU A 1 217 ? 2.597 6.147 8.574 1.00 94.12 217 GLU A C 1
ATOM 1652 O O . GLU A 1 217 ? 1.943 5.151 8.873 1.00 94.12 217 GLU A O 1
ATOM 1657 N N . ALA A 1 218 ? 2.025 7.320 8.282 1.00 95.50 218 ALA A N 1
ATOM 1658 C CA . ALA A 1 218 ? 0.572 7.496 8.293 1.00 95.50 218 ALA A CA 1
ATOM 1659 C C . ALA A 1 218 ? -0.138 6.476 7.383 1.00 95.50 218 ALA A C 1
ATOM 1661 O O . ALA A 1 218 ? -1.101 5.848 7.807 1.00 95.50 218 ALA A O 1
ATOM 1662 N N . GLU A 1 219 ? 0.366 6.250 6.165 1.00 95.62 219 GLU A N 1
ATOM 1663 C CA . GLU A 1 219 ? -0.169 5.229 5.253 1.00 95.62 219 GLU A CA 1
ATOM 1664 C C . GLU A 1 219 ? -0.174 3.823 5.881 1.00 95.62 219 GLU A C 1
ATOM 1666 O O . GLU A 1 219 ? -1.200 3.144 5.863 1.00 95.62 219 GLU A O 1
ATOM 1671 N N . LEU A 1 220 ? 0.948 3.389 6.467 1.00 96.94 220 LEU A N 1
ATOM 1672 C CA . LEU A 1 220 ? 1.047 2.078 7.122 1.00 96.94 220 LEU A CA 1
ATOM 1673 C C . LEU A 1 220 ? 0.043 1.948 8.267 1.00 96.94 220 LEU A C 1
ATOM 1675 O O . LEU A 1 220 ? -0.617 0.920 8.407 1.00 96.94 220 LEU A O 1
ATOM 1679 N N . MET A 1 221 ? -0.086 2.999 9.072 1.00 97.38 221 MET A N 1
ATOM 1680 C CA . MET A 1 221 ? -0.999 3.024 10.207 1.00 97.38 221 MET A CA 1
ATOM 1681 C C . MET A 1 221 ? -2.467 2.992 9.788 1.00 97.38 221 MET A C 1
ATOM 1683 O O . MET A 1 221 ? -3.265 2.381 10.492 1.00 97.38 221 MET A O 1
ATOM 1687 N N . LEU A 1 222 ? -2.824 3.582 8.642 1.00 97.31 222 LEU A N 1
ATOM 1688 C CA . LEU A 1 222 ? -4.170 3.452 8.079 1.00 97.31 222 LEU A CA 1
ATOM 1689 C C . LEU A 1 222 ? -4.474 2.006 7.693 1.00 97.31 222 LEU A C 1
ATOM 1691 O O . LEU A 1 222 ? -5.506 1.485 8.107 1.00 97.31 222 LEU A O 1
ATOM 1695 N N . TYR A 1 223 ? -3.567 1.330 6.981 1.00 97.19 223 TYR A N 1
ATOM 1696 C CA . TYR A 1 223 ? -3.762 -0.083 6.639 1.00 97.19 223 TYR A CA 1
ATOM 1697 C C . TYR A 1 223 ? -3.853 -0.972 7.884 1.00 97.19 223 TYR A C 1
ATOM 1699 O O . TYR A 1 223 ? -4.732 -1.829 7.967 1.00 97.19 223 TYR A O 1
ATOM 1707 N N . ILE A 1 224 ? -2.973 -0.761 8.868 1.00 97.56 224 ILE A N 1
ATOM 1708 C CA . ILE A 1 224 ? -3.004 -1.493 10.141 1.00 97.56 224 ILE A CA 1
ATOM 1709 C C . ILE A 1 224 ? -4.330 -1.236 10.866 1.00 97.56 224 ILE A C 1
ATOM 1711 O O . ILE A 1 224 ? -4.983 -2.188 11.286 1.00 97.56 224 ILE A O 1
ATOM 1715 N N . GLY A 1 225 ? -4.748 0.027 10.975 1.00 96.75 225 GLY A N 1
ATOM 1716 C CA . GLY A 1 225 ? -5.991 0.424 11.632 1.00 96.75 225 GLY A CA 1
ATOM 1717 C C . GLY A 1 225 ? -7.227 -0.180 10.972 1.00 96.75 225 GLY A C 1
ATOM 1718 O O . GLY A 1 225 ? -8.071 -0.738 11.668 1.00 96.75 225 GLY A O 1
ATOM 1719 N N . GLU A 1 226 ? -7.300 -0.157 9.638 1.00 95.56 226 GLU A N 1
ATOM 1720 C CA . GLU A 1 226 ? -8.370 -0.807 8.873 1.00 95.56 226 GLU A CA 1
ATOM 1721 C C . GLU A 1 226 ? -8.426 -2.314 9.127 1.00 95.56 226 GLU A C 1
ATOM 1723 O O . GLU A 1 226 ? -9.500 -2.845 9.410 1.00 95.56 226 GLU A O 1
ATOM 1728 N N . ILE A 1 227 ? -7.285 -3.006 9.058 1.00 95.69 227 ILE A N 1
ATOM 1729 C CA . ILE A 1 227 ? -7.242 -4.456 9.266 1.00 95.69 227 ILE A CA 1
ATOM 1730 C C . ILE A 1 227 ? -7.626 -4.801 10.705 1.00 95.69 227 ILE A C 1
ATOM 1732 O O . ILE A 1 227 ? -8.454 -5.688 10.909 1.00 95.69 227 ILE A O 1
ATOM 1736 N N . LEU A 1 228 ? -7.064 -4.111 11.702 1.00 95.75 228 LEU A N 1
ATOM 1737 C CA . LEU A 1 228 ? -7.377 -4.354 13.112 1.00 95.75 228 LEU A CA 1
ATOM 1738 C C . LEU A 1 228 ? -8.849 -4.080 13.408 1.00 95.75 228 LEU A C 1
ATOM 1740 O O . LEU A 1 228 ? -9.489 -4.886 14.070 1.00 95.75 228 LEU A O 1
ATOM 1744 N N . PHE A 1 229 ? -9.413 -3.002 12.865 1.00 95.56 229 PHE A N 1
ATOM 1745 C CA . PHE A 1 229 ? -10.831 -2.693 13.022 1.00 95.56 229 PHE A CA 1
ATOM 1746 C C . PHE A 1 229 ? -11.729 -3.746 12.357 1.00 95.56 229 PHE A C 1
ATOM 1748 O O . PHE A 1 229 ? -12.709 -4.195 12.946 1.00 95.56 229 PHE A O 1
ATOM 1755 N N . ALA A 1 230 ? -11.399 -4.164 11.132 1.00 92.81 230 ALA A N 1
ATOM 1756 C CA . ALA A 1 230 ? -12.207 -5.114 10.371 1.00 92.81 230 ALA A CA 1
ATOM 1757 C C . ALA A 1 230 ? -12.136 -6.546 10.923 1.00 92.81 230 ALA A C 1
ATOM 1759 O O . ALA A 1 230 ? -13.088 -7.309 10.768 1.00 92.81 230 ALA A O 1
ATOM 1760 N N . THR A 1 231 ? -11.016 -6.914 11.551 1.00 92.81 231 THR A N 1
ATOM 1761 C CA . THR A 1 231 ? -10.767 -8.268 12.073 1.00 92.81 231 THR A CA 1
ATOM 1762 C C . THR A 1 231 ? -10.932 -8.379 13.589 1.00 92.81 231 THR A C 1
ATOM 1764 O O . THR A 1 231 ? -10.825 -9.481 14.132 1.00 92.81 231 THR A O 1
ATOM 1767 N N . ALA A 1 232 ? -11.207 -7.269 14.281 1.00 90.44 232 ALA A N 1
ATOM 1768 C CA . ALA A 1 232 ? -11.429 -7.261 15.719 1.00 90.44 232 ALA A CA 1
ATOM 1769 C C . ALA A 1 232 ? -12.625 -8.135 16.119 1.00 90.44 232 ALA A C 1
ATOM 1771 O O . ALA A 1 232 ? -13.669 -8.183 15.470 1.00 90.44 232 ALA A O 1
ATOM 1772 N N . SER A 1 233 ? -12.471 -8.811 17.256 1.00 86.44 233 SER A N 1
ATOM 1773 C CA . SER A 1 233 ? -13.593 -9.405 17.976 1.00 86.44 233 SER A CA 1
ATOM 1774 C C . SER A 1 233 ? -14.487 -8.301 18.544 1.00 86.44 233 SER A C 1
ATOM 1776 O O . SER A 1 233 ? -13.946 -7.295 19.010 1.00 86.44 233 SER A O 1
ATOM 1778 N N . SER A 1 234 ? -15.799 -8.542 18.628 1.00 79.38 234 SER A N 1
ATOM 1779 C CA . SER A 1 234 ? -16.771 -7.586 19.174 1.00 79.38 234 SER A CA 1
ATOM 1780 C C . SER A 1 234 ? -16.300 -6.905 20.465 1.00 79.38 234 SER A C 1
ATOM 1782 O O . SER A 1 234 ? -16.080 -7.569 21.482 1.00 79.38 234 SER A O 1
ATOM 1784 N N . GLY A 1 235 ? -16.179 -5.580 20.437 1.00 77.81 235 GLY A N 1
ATOM 1785 C CA . GLY A 1 235 ? -15.757 -4.746 21.564 1.00 77.81 235 GLY A CA 1
ATOM 1786 C C . GLY A 1 235 ? -14.256 -4.438 21.652 1.00 77.81 235 GLY A C 1
ATOM 1787 O O . GLY A 1 235 ? -13.845 -3.894 22.676 1.00 77.81 235 GLY A O 1
ATOM 1788 N N . ARG A 1 236 ? -13.447 -4.795 20.643 1.00 85.75 236 ARG A N 1
ATOM 1789 C CA . ARG A 1 236 ? -12.010 -4.441 20.518 1.00 85.75 236 ARG A CA 1
ATOM 1790 C C . ARG A 1 236 ? -11.694 -3.607 19.272 1.00 85.75 236 ARG A C 1
ATOM 1792 O O . ARG A 1 236 ? -10.540 -3.454 18.882 1.00 85.75 236 ARG A O 1
ATOM 1799 N N . GLU A 1 237 ? -12.722 -3.104 18.605 1.00 91.69 237 GLU A N 1
ATOM 1800 C CA . GLU A 1 237 ? -12.601 -2.296 17.394 1.00 91.69 237 GLU A CA 1
ATOM 1801 C C . GLU A 1 237 ? -11.944 -0.932 17.674 1.00 91.69 237 GLU A C 1
ATOM 1803 O O . GLU A 1 237 ? -11.403 -0.289 16.773 1.00 91.69 237 GLU A O 1
ATOM 1808 N N . ASP A 1 238 ? -11.962 -0.491 18.934 1.00 89.31 238 ASP A N 1
ATOM 1809 C CA . ASP A 1 238 ? -11.354 0.754 19.395 1.00 89.31 238 ASP A CA 1
ATOM 1810 C C . ASP A 1 238 ? -9.837 0.801 19.173 1.00 89.31 238 ASP A C 1
ATOM 1812 O O . ASP A 1 238 ? -9.297 1.883 18.937 1.00 89.31 238 ASP A O 1
ATOM 1816 N N . GLU A 1 239 ? -9.162 -0.353 19.164 1.00 93.19 239 GLU A N 1
ATOM 1817 C CA . GLU A 1 239 ? -7.743 -0.444 18.819 1.00 93.19 239 GLU A CA 1
ATOM 1818 C C . GLU A 1 239 ? -7.501 0.045 17.382 1.00 93.19 239 GLU A C 1
ATOM 1820 O O . GLU A 1 239 ? -6.745 0.995 17.171 1.00 93.19 239 GLU A O 1
ATOM 1825 N N . GLY A 1 240 ? -8.190 -0.535 16.391 1.00 94.81 240 GLY A N 1
ATOM 1826 C CA . GLY A 1 240 ? -8.051 -0.145 14.981 1.00 94.81 240 GLY A CA 1
ATOM 1827 C C . GLY A 1 240 ? -8.468 1.306 14.709 1.00 94.81 240 GLY A C 1
ATOM 1828 O O . GLY A 1 240 ? -7.823 2.018 13.930 1.00 94.81 240 GLY A O 1
ATOM 1829 N N . LEU A 1 241 ? -9.489 1.786 15.425 1.00 95.56 241 LEU A N 1
ATOM 1830 C CA . LEU A 1 241 ? -9.884 3.194 15.410 1.00 95.56 241 LEU A CA 1
ATOM 1831 C C . LEU A 1 241 ? -8.766 4.105 15.945 1.00 95.56 241 LEU A C 1
ATOM 1833 O O . LEU A 1 241 ? -8.474 5.142 15.348 1.00 95.56 241 LEU A O 1
ATOM 1837 N N . GLY A 1 242 ? -8.104 3.713 17.037 1.00 96.50 242 GLY A N 1
ATOM 1838 C CA . GLY A 1 242 ? -6.972 4.439 17.615 1.00 96.50 242 GLY A CA 1
ATOM 1839 C C . GLY A 1 242 ? -5.807 4.597 16.636 1.00 96.50 242 GLY A C 1
ATOM 1840 O O . GLY A 1 242 ? -5.311 5.711 16.448 1.00 96.50 242 GLY A O 1
ATOM 1841 N N . TRP A 1 243 ? -5.432 3.514 15.945 1.00 97.12 243 TRP A N 1
ATOM 1842 C CA . TRP A 1 243 ? -4.422 3.539 14.877 1.00 97.12 243 TRP A CA 1
ATOM 1843 C C . TRP A 1 243 ? -4.792 4.518 13.755 1.00 97.12 243 TRP A C 1
ATOM 1845 O O . TRP A 1 243 ? -3.964 5.329 13.334 1.00 97.12 243 TRP A O 1
ATOM 1855 N N . THR A 1 244 ? -6.054 4.498 13.322 1.00 97.12 244 THR A N 1
ATOM 1856 C CA . THR A 1 244 ? -6.566 5.385 12.266 1.00 97.12 244 THR A CA 1
ATOM 1857 C C . THR A 1 244 ? -6.507 6.856 12.684 1.00 97.12 244 THR A C 1
ATOM 1859 O O . THR A 1 244 ? -6.027 7.699 11.925 1.00 97.12 244 THR A O 1
ATOM 1862 N N . LYS A 1 245 ? -6.913 7.181 13.918 1.00 96.88 245 LYS A N 1
ATOM 1863 C CA . LYS A 1 245 ? -6.835 8.548 14.460 1.00 96.88 245 LYS A CA 1
ATOM 1864 C C . LYS A 1 245 ? -5.397 9.054 14.548 1.00 96.88 245 LYS A C 1
ATOM 1866 O O . LYS A 1 245 ? -5.119 10.203 14.206 1.00 96.88 245 LYS A O 1
ATOM 1871 N N . GLN A 1 246 ? -4.467 8.202 14.977 1.00 96.31 246 GLN A N 1
ATOM 1872 C CA . GLN A 1 246 ? -3.056 8.576 15.042 1.00 96.31 246 GLN A CA 1
ATOM 1873 C C . GLN A 1 246 ? -2.475 8.822 13.641 1.00 96.31 246 GLN A C 1
ATOM 1875 O O . GLN A 1 246 ? -1.731 9.785 13.450 1.00 96.31 246 GLN A O 1
ATOM 1880 N N . ALA A 1 247 ? -2.869 8.021 12.648 1.00 96.19 247 ALA A N 1
ATOM 1881 C CA . ALA A 1 247 ? -2.483 8.236 11.258 1.00 96.19 247 ALA A CA 1
ATOM 1882 C C . ALA A 1 247 ? -2.982 9.586 10.712 1.00 96.19 247 ALA A C 1
ATOM 1884 O O . ALA A 1 247 ? -2.208 10.323 10.096 1.00 96.19 247 ALA A O 1
ATOM 1885 N N . VAL A 1 248 ? -4.241 9.947 10.994 1.00 95.62 248 VAL A N 1
ATOM 1886 C CA . VAL A 1 248 ? -4.825 11.259 10.655 1.00 95.62 248 VAL A CA 1
ATOM 1887 C C . VAL A 1 248 ? -4.003 12.395 11.268 1.00 95.62 248 VAL A C 1
ATOM 1889 O O . VAL A 1 248 ? -3.605 13.312 10.553 1.00 95.62 248 VAL A O 1
ATOM 1892 N N . ALA A 1 249 ? -3.647 12.298 12.552 1.00 94.31 249 ALA A N 1
ATOM 1893 C CA . ALA A 1 249 ? -2.847 13.318 13.233 1.00 94.31 249 ALA A CA 1
ATOM 1894 C C . ALA A 1 249 ? -1.423 13.472 12.653 1.00 94.31 249 ALA A C 1
ATOM 1896 O O . ALA A 1 249 ? -0.864 14.572 12.626 1.00 94.31 249 ALA A O 1
ATOM 1897 N N . ILE A 1 250 ? -0.798 12.385 12.183 1.00 93.19 250 ILE A N 1
ATOM 1898 C CA . ILE A 1 250 ? 0.494 12.452 11.476 1.00 93.19 250 ILE A CA 1
ATOM 1899 C C . ILE A 1 250 ? 0.317 13.142 10.115 1.00 93.19 250 ILE A C 1
ATOM 1901 O O . ILE A 1 250 ? 1.079 14.053 9.779 1.00 93.19 250 ILE A O 1
ATOM 1905 N N . ALA A 1 251 ? -0.700 12.742 9.350 1.00 93.31 251 ALA A N 1
ATOM 1906 C CA . ALA A 1 251 ? -0.977 13.273 8.018 1.00 93.31 251 ALA A CA 1
ATOM 1907 C C . ALA A 1 251 ? -1.352 14.769 8.032 1.00 93.31 251 ALA A C 1
ATOM 1909 O O . ALA A 1 251 ? -0.924 15.534 7.162 1.00 93.31 251 ALA A O 1
ATOM 1910 N N . GLU A 1 252 ? -2.094 15.215 9.045 1.00 91.94 252 GLU A N 1
ATOM 1911 C CA . GLU A 1 252 ? -2.456 16.620 9.247 1.00 91.94 252 GLU A CA 1
ATOM 1912 C C . GLU A 1 252 ? -1.221 17.497 9.512 1.00 91.94 252 GLU A C 1
ATOM 1914 O O . GLU A 1 252 ? -1.023 18.527 8.852 1.00 91.94 252 GLU A O 1
ATOM 1919 N N . ARG A 1 253 ? -0.320 17.047 10.401 1.00 90.50 253 ARG A N 1
ATOM 1920 C CA . ARG A 1 253 ? 0.972 17.717 10.635 1.00 90.50 253 ARG A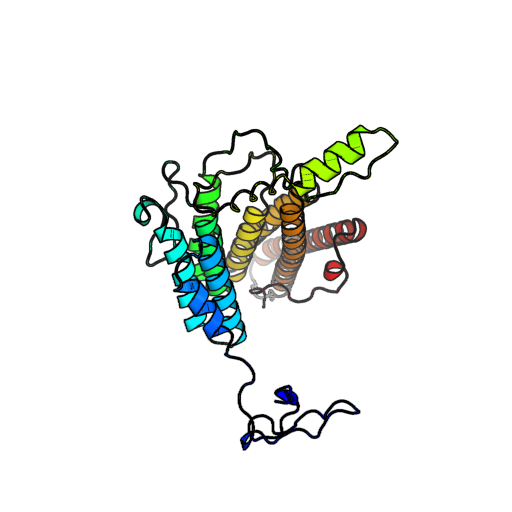 CA 1
ATOM 1921 C C . ARG A 1 253 ? 1.807 17.785 9.358 1.00 90.50 253 ARG A C 1
ATOM 1923 O O . ARG A 1 253 ? 2.434 18.809 9.091 1.00 90.50 253 ARG A O 1
ATOM 1930 N N . GLY A 1 254 ? 1.801 16.719 8.558 1.00 88.38 254 GLY A N 1
ATOM 1931 C CA . GLY A 1 254 ? 2.521 16.657 7.284 1.00 88.38 254 GLY A CA 1
ATOM 1932 C C . GLY A 1 254 ? 1.987 17.598 6.214 1.00 88.38 254 GLY A C 1
ATOM 1933 O O . GLY A 1 254 ? 2.767 18.217 5.492 1.00 88.38 254 GLY A O 1
ATOM 1934 N N . THR A 1 255 ? 0.672 17.782 6.156 1.00 86.50 255 THR A N 1
ATOM 1935 C CA . THR A 1 255 ? 0.046 18.727 5.225 1.00 86.50 255 THR A CA 1
ATOM 1936 C C . THR A 1 255 ? 0.337 20.180 5.615 1.00 86.50 255 THR A C 1
ATOM 1938 O O . THR A 1 255 ? 0.605 21.012 4.740 1.00 86.50 255 THR A O 1
ATOM 1941 N N . SER A 1 256 ? 0.365 20.473 6.917 1.00 82.81 256 SER A N 1
ATOM 1942 C CA . SER A 1 256 ? 0.569 21.823 7.463 1.00 82.81 256 SER A CA 1
ATOM 1943 C C . SER A 1 256 ? 2.040 22.255 7.528 1.00 82.81 256 SER A C 1
ATOM 1945 O O . SER A 1 256 ? 2.339 23.448 7.557 1.00 82.81 256 SER A O 1
ATOM 1947 N N . SER A 1 257 ? 2.980 21.307 7.535 1.00 80.25 257 SER A N 1
ATOM 1948 C CA . SER A 1 257 ? 4.408 21.597 7.681 1.00 80.25 257 SER A CA 1
ATOM 1949 C C . SER A 1 257 ? 5.052 22.103 6.386 1.00 80.25 257 SER A C 1
ATOM 1951 O O . SER A 1 257 ? 4.952 21.485 5.325 1.00 80.25 257 SER A O 1
ATOM 1953 N N . ASN A 1 258 ? 5.799 23.207 6.485 1.00 75.62 258 ASN A N 1
ATOM 1954 C CA . ASN A 1 258 ? 6.635 23.721 5.392 1.00 75.62 258 ASN A CA 1
ATOM 1955 C C . ASN A 1 258 ? 7.983 22.998 5.260 1.00 75.62 258 ASN A C 1
ATOM 1957 O O . ASN A 1 258 ? 8.663 23.171 4.254 1.00 75.62 258 ASN A O 1
ATOM 1961 N N . ASN A 1 259 ? 8.350 22.172 6.245 1.00 74.62 259 ASN A N 1
ATOM 1962 C CA . ASN A 1 259 ? 9.598 21.403 6.241 1.00 74.62 259 ASN A CA 1
ATOM 1963 C C . ASN A 1 259 ? 9.476 20.084 5.456 1.00 74.62 259 ASN A C 1
ATOM 1965 O O . ASN A 1 259 ? 10.454 19.355 5.313 1.00 74.62 259 ASN A O 1
ATOM 1969 N N . VAL A 1 260 ? 8.280 19.766 4.956 1.00 75.38 260 VAL A N 1
ATOM 1970 C CA . VAL A 1 260 ? 7.997 18.554 4.184 1.00 75.38 260 VAL A CA 1
ATOM 1971 C C . VAL A 1 260 ? 8.089 18.870 2.691 1.00 75.38 260 VAL A C 1
ATOM 1973 O O . VAL A 1 260 ? 7.513 19.850 2.211 1.00 75.38 260 VAL A O 1
ATOM 1976 N N . LEU A 1 261 ? 8.796 18.023 1.937 1.00 74.75 261 LEU A N 1
ATOM 1977 C CA . LEU A 1 261 ? 8.897 18.140 0.478 1.00 74.75 261 LEU A CA 1
ATOM 1978 C C . LEU A 1 261 ? 7.501 18.109 -0.177 1.00 74.75 261 LEU A C 1
ATOM 1980 O O . LEU A 1 261 ? 6.653 17.337 0.273 1.00 74.75 261 LEU A O 1
ATOM 1984 N N . PRO A 1 262 ? 7.250 18.858 -1.270 1.00 76.25 262 PRO A N 1
ATOM 1985 C CA . PRO A 1 262 ? 5.927 18.922 -1.902 1.00 76.25 262 PRO A CA 1
ATOM 1986 C C . PRO A 1 262 ? 5.308 17.553 -2.230 1.00 76.25 262 PRO A C 1
ATOM 1988 O O . PRO A 1 262 ? 4.145 17.321 -1.921 1.00 76.25 262 PRO A O 1
ATOM 1991 N N . GLN A 1 263 ? 6.104 16.613 -2.754 1.00 74.81 263 GLN A N 1
ATOM 1992 C CA . GLN A 1 263 ? 5.652 15.245 -3.054 1.00 74.81 263 GLN A CA 1
ATOM 1993 C C . GLN A 1 263 ? 5.186 14.493 -1.798 1.00 74.81 263 GLN A C 1
ATOM 1995 O O . GLN A 1 263 ? 4.163 13.809 -1.815 1.00 74.81 263 GLN A O 1
ATOM 2000 N N . ASN A 1 264 ? 5.906 14.658 -0.686 1.00 80.75 264 ASN A N 1
ATOM 2001 C CA . ASN A 1 264 ? 5.514 14.072 0.591 1.00 80.75 264 ASN A CA 1
ATOM 2002 C C . ASN A 1 264 ? 4.245 14.747 1.126 1.00 80.75 264 ASN A C 1
ATOM 2004 O O . ASN A 1 264 ? 3.380 14.043 1.633 1.00 80.75 264 ASN A O 1
ATOM 2008 N N . ARG A 1 265 ? 4.073 16.067 0.942 1.00 85.25 265 ARG A N 1
ATOM 2009 C CA . ARG A 1 265 ? 2.838 16.783 1.321 1.00 85.25 265 ARG A CA 1
ATOM 2010 C C . ARG A 1 265 ? 1.619 16.256 0.569 1.00 85.25 265 ARG A C 1
ATOM 2012 O O . ARG A 1 265 ? 0.566 16.108 1.177 1.00 85.25 265 ARG A O 1
ATOM 2019 N N . ASP A 1 266 ? 1.743 15.936 -0.717 1.00 87.50 266 ASP A N 1
ATOM 2020 C CA . ASP A 1 266 ? 0.629 15.361 -1.482 1.00 87.50 266 ASP A CA 1
ATOM 2021 C C . ASP A 1 266 ? 0.263 13.955 -0.994 1.00 87.50 266 ASP A C 1
ATOM 2023 O O . ASP A 1 266 ? -0.919 13.631 -0.867 1.00 87.50 266 ASP A O 1
ATOM 2027 N N . LYS A 1 267 ? 1.261 13.153 -0.603 1.00 88.31 267 LYS A N 1
ATOM 2028 C CA . LYS A 1 267 ? 1.018 11.881 0.087 1.00 88.31 267 LYS A CA 1
ATOM 2029 C C . LYS A 1 267 ? 0.316 12.085 1.434 1.00 88.31 267 LYS A C 1
ATOM 2031 O O . LYS A 1 267 ? -0.624 11.354 1.737 1.00 88.31 267 LYS A O 1
ATOM 2036 N N . CYS A 1 268 ? 0.718 13.089 2.215 1.00 91.38 268 CYS A N 1
ATOM 2037 C CA . CYS A 1 268 ? 0.047 13.442 3.469 1.00 91.38 268 CYS A CA 1
ATOM 2038 C C . CYS A 1 268 ? -1.422 13.802 3.243 1.00 91.38 268 CYS A C 1
ATOM 2040 O O . CYS A 1 268 ? -2.275 13.296 3.960 1.00 91.38 268 CYS A O 1
ATOM 2042 N N . LYS A 1 269 ? -1.731 14.611 2.222 1.00 90.94 269 LYS A N 1
ATOM 2043 C CA . LYS A 1 269 ? -3.118 14.950 1.868 1.00 90.94 269 LYS A CA 1
ATOM 2044 C C . LYS A 1 269 ? -3.926 13.700 1.534 1.00 90.94 269 LYS A C 1
ATOM 2046 O O . LYS A 1 269 ? -5.010 13.527 2.072 1.00 90.94 269 LYS A O 1
ATOM 2051 N N . ALA A 1 270 ? -3.380 12.798 0.716 1.00 90.50 270 ALA A N 1
ATOM 2052 C CA . ALA A 1 270 ? -4.056 11.548 0.371 1.00 90.50 270 ALA A CA 1
ATOM 2053 C C . ALA A 1 270 ? -4.319 10.661 1.605 1.00 90.50 270 ALA A C 1
ATOM 2055 O O . ALA A 1 270 ? -5.406 10.095 1.741 1.00 90.50 270 ALA A O 1
ATOM 2056 N N . CYS A 1 271 ? -3.353 10.573 2.526 1.00 93.94 271 CYS A N 1
ATOM 2057 C CA . CYS A 1 271 ? -3.523 9.853 3.791 1.00 93.94 271 CYS A CA 1
ATOM 2058 C C . CYS A 1 271 ? -4.559 10.534 4.692 1.00 93.94 271 CYS A C 1
ATOM 2060 O O . CYS A 1 271 ? -5.367 9.853 5.307 1.00 93.94 271 CYS A O 1
ATOM 2062 N N . LEU A 1 272 ? -4.571 11.866 4.751 1.00 93.56 272 LEU A N 1
ATOM 2063 C CA . LEU A 1 272 ? -5.523 12.631 5.551 1.00 93.56 272 LEU A CA 1
ATOM 2064 C C . LEU A 1 272 ? -6.959 12.447 5.044 1.00 93.56 272 LEU A C 1
ATOM 2066 O O . LEU A 1 272 ? -7.853 12.140 5.830 1.00 93.56 272 LEU A O 1
ATOM 2070 N N . GLU A 1 273 ? -7.163 12.562 3.729 1.00 91.12 273 GLU A N 1
ATOM 2071 C CA . GLU A 1 273 ? -8.454 12.320 3.077 1.00 91.12 273 GLU A CA 1
ATOM 2072 C C . GLU A 1 273 ? -8.963 10.900 3.363 1.00 91.12 273 GLU A C 1
ATOM 2074 O O . GLU A 1 273 ? -10.097 10.712 3.808 1.00 91.12 273 GLU A O 1
ATOM 2079 N N . THR A 1 274 ? -8.105 9.899 3.149 1.00 92.81 274 THR A N 1
ATOM 2080 C CA . THR A 1 274 ? -8.448 8.486 3.365 1.00 92.81 274 THR A CA 1
ATOM 2081 C C . THR A 1 274 ? -8.699 8.196 4.844 1.00 92.81 274 THR A C 1
ATOM 2083 O O . THR A 1 274 ? -9.670 7.531 5.190 1.00 92.81 274 THR A O 1
ATOM 2086 N N . GLY A 1 275 ? -7.870 8.742 5.732 1.00 94.62 275 GLY A N 1
ATOM 2087 C CA . GLY A 1 275 ? -7.965 8.529 7.169 1.00 94.62 275 GLY A CA 1
ATOM 2088 C C . GLY A 1 275 ? -9.241 9.089 7.779 1.00 94.62 275 GLY A C 1
ATOM 2089 O O . GLY A 1 275 ? -9.856 8.416 8.598 1.00 94.62 275 GLY A O 1
ATOM 2090 N N . ILE A 1 276 ? -9.692 10.266 7.344 1.00 94.62 276 ILE A N 1
ATOM 2091 C CA . ILE A 1 276 ? -10.961 10.849 7.806 1.00 94.62 276 ILE A CA 1
ATOM 2092 C C . ILE A 1 276 ? -12.154 10.059 7.275 1.00 94.62 276 ILE A C 1
ATOM 2094 O O . ILE A 1 276 ? -13.100 9.806 8.021 1.00 94.62 276 ILE A O 1
ATOM 2098 N N . ALA A 1 277 ? -12.105 9.620 6.014 1.00 92.50 277 ALA A N 1
ATOM 2099 C CA . ALA A 1 277 ? -13.143 8.758 5.457 1.00 92.50 277 ALA A CA 1
ATOM 2100 C C . ALA A 1 277 ? -13.245 7.427 6.225 1.00 92.50 277 ALA A C 1
ATOM 2102 O O . ALA A 1 277 ? -14.344 7.016 6.601 1.00 92.50 277 ALA A O 1
ATOM 2103 N N . ASN A 1 278 ? -12.107 6.795 6.519 1.00 93.50 278 ASN A N 1
ATOM 2104 C CA . ASN A 1 278 ? -12.042 5.567 7.305 1.00 93.50 278 ASN A CA 1
ATOM 2105 C C . ASN A 1 278 ? -12.527 5.780 8.735 1.00 93.50 278 ASN A C 1
ATOM 2107 O O . ASN A 1 278 ? -13.350 5.008 9.215 1.00 93.50 278 ASN A O 1
ATOM 2111 N N . TRP A 1 279 ? -12.064 6.841 9.398 1.00 95.69 279 TRP A N 1
ATOM 2112 C CA . TRP A 1 279 ? -12.485 7.187 10.752 1.00 95.69 279 TRP A CA 1
ATOM 2113 C C . TRP A 1 279 ? -14.009 7.349 10.824 1.00 95.69 279 TRP A C 1
ATOM 2115 O O . TRP A 1 279 ? -14.656 6.702 11.648 1.00 95.69 279 TRP A O 1
ATOM 2125 N N . GLY A 1 280 ? -14.602 8.115 9.905 1.00 94.75 280 GLY A N 1
ATOM 2126 C CA . GLY A 1 280 ? -16.055 8.265 9.822 1.00 94.75 280 GLY A CA 1
ATOM 2127 C C . GLY A 1 280 ? -16.784 6.939 9.597 1.00 94.75 280 GLY A C 1
ATOM 2128 O O . GLY A 1 280 ? -17.764 6.656 10.283 1.00 94.75 280 GLY A O 1
ATOM 2129 N N . ALA A 1 281 ? -16.290 6.093 8.688 1.00 94.00 281 ALA A N 1
ATOM 2130 C CA . ALA A 1 281 ? -16.884 4.782 8.419 1.00 94.00 281 ALA A CA 1
ATOM 2131 C C . ALA A 1 281 ? -16.812 3.838 9.634 1.00 94.00 281 ALA A C 1
ATOM 2133 O O . ALA A 1 281 ? -17.785 3.150 9.942 1.00 94.00 281 ALA A O 1
ATOM 2134 N N . MET A 1 282 ? -15.685 3.835 10.351 1.00 94.25 282 MET A N 1
ATOM 2135 C CA . MET A 1 282 ? -15.494 3.048 11.571 1.00 94.25 282 MET A CA 1
ATOM 2136 C C . MET A 1 282 ? -16.460 3.487 12.677 1.00 94.25 282 MET A C 1
ATOM 2138 O O . MET A 1 282 ? -17.147 2.653 13.263 1.00 94.25 282 MET A O 1
ATOM 2142 N N . VAL A 1 283 ? -16.562 4.794 12.931 1.00 94.62 283 VAL A N 1
ATOM 2143 C CA . VAL A 1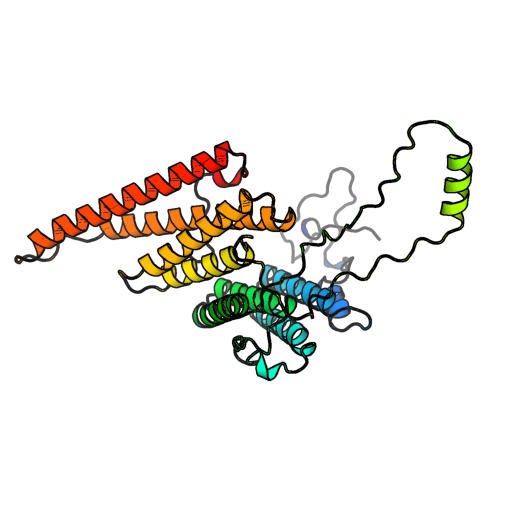 283 ? -17.463 5.344 13.958 1.00 94.62 283 VAL A CA 1
ATOM 2144 C C . VAL A 1 283 ? -18.928 5.097 13.600 1.00 94.62 283 VAL A C 1
ATOM 2146 O O . VAL A 1 283 ? -19.700 4.682 14.460 1.00 94.62 283 VAL A O 1
ATOM 2149 N N . ALA A 1 284 ? -19.310 5.269 12.331 1.00 93.00 284 ALA A N 1
ATOM 2150 C CA . ALA A 1 284 ? -20.670 4.989 11.874 1.00 93.00 284 ALA A CA 1
ATOM 2151 C C . ALA A 1 284 ? -21.065 3.518 12.097 1.00 93.00 284 ALA A C 1
ATOM 2153 O O . ALA A 1 284 ? -22.176 3.240 12.549 1.00 93.00 284 ALA A O 1
ATOM 2154 N N . LYS A 1 285 ? -20.145 2.576 11.844 1.00 91.75 285 LYS A N 1
ATOM 2155 C CA . LYS A 1 285 ? -20.371 1.153 12.132 1.00 91.75 285 LYS A CA 1
ATOM 2156 C C . LYS A 1 285 ? -20.563 0.907 13.632 1.00 91.75 285 LYS A C 1
ATOM 2158 O O . LYS A 1 285 ? -21.503 0.218 14.017 1.00 91.75 285 LYS A O 1
ATOM 2163 N N . LEU A 1 286 ? -19.719 1.502 14.477 1.00 91.50 286 LEU A N 1
ATOM 2164 C CA . LEU A 1 286 ? -19.824 1.362 15.935 1.00 91.50 286 LEU A CA 1
ATOM 2165 C C . LEU A 1 286 ? -21.136 1.928 16.489 1.00 91.50 286 LEU A C 1
ATOM 2167 O O . LEU A 1 286 ? -21.721 1.332 17.393 1.00 91.50 286 LEU A O 1
ATOM 2171 N N . LEU A 1 287 ? -21.621 3.034 15.921 1.00 91.00 287 LEU A N 1
ATOM 2172 C CA . LEU A 1 287 ? -22.913 3.624 16.267 1.00 91.00 287 LEU A CA 1
ATOM 2173 C C . LEU A 1 287 ? -24.081 2.695 15.889 1.00 91.00 287 LEU A C 1
ATOM 2175 O O . LEU A 1 287 ? -24.997 2.465 16.680 1.00 91.00 287 LEU A O 1
ATOM 2179 N N . GLN A 1 288 ? -24.026 2.093 14.699 1.00 88.81 288 GLN A N 1
ATOM 2180 C CA . GLN A 1 288 ? -25.024 1.111 14.268 1.00 88.81 288 GLN A CA 1
ATOM 2181 C C . GLN A 1 288 ? -25.027 -0.133 15.179 1.00 88.81 288 GLN A C 1
ATOM 2183 O O . GLN A 1 288 ? -26.084 -0.662 15.536 1.00 88.81 288 GLN A O 1
ATOM 2188 N N . GLU A 1 289 ? -23.852 -0.597 15.602 1.00 85.69 289 GLU A N 1
ATOM 2189 C CA . GLU A 1 289 ? -23.714 -1.718 16.534 1.00 85.69 289 GLU A CA 1
ATOM 2190 C C . GLU A 1 289 ? -24.206 -1.386 17.951 1.00 85.69 289 GLU A C 1
ATOM 2192 O O . GLU A 1 289 ? -24.780 -2.259 18.608 1.00 85.69 289 GLU A O 1
ATOM 2197 N N . SER A 1 290 ? -24.046 -0.145 18.431 1.00 83.31 290 SER A N 1
ATOM 2198 C CA . SER A 1 290 ? -24.621 0.268 19.720 1.00 83.31 290 SER A CA 1
ATOM 2199 C C . SER A 1 290 ? -26.148 0.319 19.685 1.00 83.31 290 SER A C 1
ATOM 2201 O O . SER A 1 290 ? -26.775 -0.117 20.648 1.00 83.31 290 SER A O 1
ATOM 2203 N N . GLN A 1 291 ? -26.739 0.747 18.566 1.00 79.69 291 GLN A N 1
ATOM 2204 C CA . GLN A 1 291 ? -28.196 0.843 18.398 1.00 79.69 291 GLN A CA 1
ATOM 2205 C C . GLN A 1 291 ? -28.882 -0.516 18.177 1.00 79.69 291 GLN A C 1
ATOM 2207 O O . GLN A 1 291 ? -30.047 -0.701 18.522 1.00 79.69 291 GLN A O 1
ATOM 2212 N N . SER A 1 292 ? -28.175 -1.490 17.597 1.00 69.25 292 SER A N 1
ATOM 2213 C CA . SER A 1 292 ? -28.750 -2.779 17.178 1.00 69.25 292 SER A CA 1
ATOM 2214 C C . SER A 1 292 ? -28.874 -3.849 18.278 1.00 69.25 292 SER A C 1
ATOM 2216 O O . SER A 1 292 ? -29.383 -4.937 18.001 1.00 69.25 292 SER A O 1
ATOM 2218 N N . LYS A 1 293 ? -28.453 -3.588 19.526 1.00 59.53 293 LYS A N 1
ATOM 2219 C CA . LYS A 1 293 ? -28.538 -4.579 20.620 1.00 59.53 293 LYS A CA 1
ATOM 2220 C C . LYS A 1 293 ? -29.981 -4.727 21.141 1.00 59.53 293 LYS A C 1
ATOM 2222 O O . LYS A 1 293 ? -30.506 -3.781 21.726 1.00 59.53 293 LYS A O 1
ATOM 2227 N N . PRO A 1 294 ? -30.634 -5.900 20.994 1.00 48.62 294 PRO A N 1
ATOM 2228 C CA . PRO A 1 294 ? -32.003 -6.092 21.457 1.00 48.62 294 PRO A CA 1
ATOM 2229 C C . PRO A 1 294 ? -32.085 -6.219 22.984 1.00 48.62 294 PRO A C 1
ATOM 2231 O O . PRO A 1 294 ? -31.229 -6.815 23.638 1.00 48.62 294 PRO A O 1
ATOM 2234 N N . ALA A 1 295 ? -33.183 -5.698 23.533 1.00 46.97 295 ALA A N 1
ATOM 2235 C CA . ALA A 1 295 ? -33.571 -5.760 24.938 1.00 46.97 295 ALA A CA 1
ATOM 2236 C C . ALA A 1 295 ? -33.938 -7.191 25.386 1.00 46.97 295 ALA A C 1
ATOM 2238 O O . ALA A 1 295 ? -35.097 -7.499 25.654 1.00 46.97 295 ALA A O 1
ATOM 2239 N N . THR A 1 296 ? -32.963 -8.098 25.462 1.00 47.94 296 THR A N 1
ATOM 2240 C CA . THR A 1 296 ? -33.184 -9.467 25.951 1.00 47.94 296 THR A CA 1
ATOM 2241 C C . THR A 1 296 ? -32.170 -9.856 27.020 1.00 47.94 296 THR A C 1
ATOM 2243 O O . THR A 1 296 ? -31.285 -10.669 26.779 1.00 47.94 296 THR A O 1
ATOM 2246 N N . SER A 1 297 ? -32.331 -9.325 28.234 1.00 40.62 297 SER A N 1
ATOM 2247 C CA . SER A 1 297 ? -32.045 -10.094 29.453 1.00 40.62 297 SER A CA 1
ATOM 2248 C C . SER A 1 297 ? -32.772 -9.488 30.656 1.00 40.62 297 SER A C 1
ATOM 2250 O O . SER A 1 297 ? -32.354 -8.484 31.231 1.00 40.62 297 SER A O 1
ATOM 2252 N N . SER A 1 298 ? -33.873 -10.117 31.058 1.00 48.72 298 SER A N 1
ATOM 2253 C CA . SER A 1 298 ? -34.524 -9.878 32.342 1.00 48.72 298 SER A CA 1
ATOM 2254 C C . SER A 1 298 ? -33.653 -10.439 33.469 1.00 48.72 298 SER A C 1
ATOM 2256 O O . SER A 1 298 ? -33.600 -11.657 33.620 1.00 48.72 298 SER A O 1
ATOM 2258 N N . SER A 1 299 ? -32.966 -9.581 34.231 1.00 46.34 299 SER A N 1
ATOM 2259 C CA . SER A 1 299 ? -32.551 -9.807 35.633 1.00 46.34 299 SER A CA 1
ATOM 2260 C C . SER A 1 299 ? -31.442 -8.824 36.016 1.00 46.34 299 SER A C 1
ATOM 2262 O O . SER A 1 299 ? -30.308 -9.072 35.641 1.00 46.34 299 SER A O 1
ATOM 2264 N N . TRP A 1 300 ? -31.749 -7.767 36.786 1.00 49.28 300 TRP A N 1
ATOM 2265 C CA . TRP A 1 300 ? -30.840 -6.895 37.576 1.00 49.28 300 TRP A CA 1
ATOM 2266 C C . TRP A 1 300 ? -29.635 -6.208 36.870 1.00 49.28 300 TRP A C 1
ATOM 2268 O O . TRP A 1 300 ? -29.388 -5.030 37.111 1.00 49.28 300 TRP A O 1
ATOM 2278 N N . SER A 1 301 ? -28.915 -6.867 35.961 1.00 51.75 301 SER A N 1
ATOM 2279 C CA . SER A 1 301 ? -27.852 -6.327 35.103 1.00 51.75 301 SER A CA 1
ATOM 2280 C C . SER A 1 301 ? -28.358 -5.325 34.057 1.00 51.75 301 SER A C 1
ATOM 2282 O O . SER A 1 301 ? -27.588 -4.490 33.589 1.00 51.75 301 SER A O 1
ATOM 2284 N N . SER A 1 302 ? -29.652 -5.352 33.724 1.00 53.31 302 SER A N 1
ATOM 2285 C CA . SER A 1 302 ? -30.243 -4.468 32.709 1.00 53.31 302 SER A CA 1
ATOM 2286 C C . SER A 1 302 ? -30.301 -2.992 33.132 1.00 53.31 302 SER A C 1
ATOM 2288 O O . SER A 1 302 ? -30.288 -2.129 32.262 1.00 53.31 302 SER A O 1
ATOM 2290 N N . TRP A 1 303 ? -30.319 -2.677 34.437 1.00 51.72 303 TRP A N 1
ATOM 2291 C CA . TRP A 1 303 ? -30.316 -1.279 34.903 1.00 51.72 303 TRP A CA 1
ATOM 2292 C C . TRP A 1 303 ? -28.933 -0.621 34.831 1.00 51.72 303 TRP A C 1
ATOM 2294 O O . TRP A 1 303 ? -28.849 0.561 34.521 1.00 51.72 303 TRP A O 1
ATOM 2304 N N . PHE A 1 304 ? -27.853 -1.380 35.046 1.00 50.56 304 PHE A N 1
ATOM 2305 C CA . PHE A 1 304 ? -26.480 -0.875 34.894 1.00 50.56 304 PHE A CA 1
ATOM 2306 C C . PHE A 1 304 ? -25.984 -0.929 33.438 1.00 50.56 304 PHE A C 1
ATOM 2308 O O . PHE A 1 304 ? -25.110 -0.161 33.053 1.00 50.56 304 PHE A O 1
ATOM 2315 N N . SER A 1 305 ? -26.552 -1.814 32.610 1.00 56.06 305 SER A N 1
ATOM 2316 C CA . SER A 1 305 ? -26.195 -1.937 31.191 1.00 56.06 305 SER A CA 1
ATOM 2317 C C . SER A 1 305 ? -26.818 -0.857 30.301 1.00 56.06 305 SER A C 1
ATOM 2319 O O . SER A 1 305 ? -26.250 -0.569 29.251 1.00 56.06 305 SER A O 1
ATOM 2321 N N . SER A 1 306 ? -27.973 -0.293 30.674 1.00 60.03 306 SER A N 1
ATOM 2322 C CA . SER A 1 306 ? -28.657 0.729 29.864 1.00 60.03 306 SER A CA 1
ATOM 2323 C C . SER A 1 306 ? -27.872 2.038 29.836 1.00 60.03 306 SER A C 1
ATOM 2325 O O . SER A 1 306 ? -27.622 2.560 28.757 1.00 60.03 306 SER A O 1
ATOM 2327 N N . SER A 1 307 ? -27.386 2.513 30.994 1.00 61.47 307 SER A N 1
ATOM 2328 C CA . SER A 1 307 ? -26.593 3.751 31.038 1.00 61.47 307 SER A CA 1
ATOM 2329 C C . SER A 1 307 ? -25.279 3.598 30.273 1.00 61.47 307 SER A C 1
ATOM 2331 O O . SER A 1 307 ? -24.896 4.479 29.523 1.00 61.47 307 SER A O 1
ATOM 2333 N N . GLN A 1 308 ? -24.619 2.438 30.372 1.00 65.12 308 GLN A N 1
ATOM 2334 C CA . GLN A 1 308 ? -23.366 2.188 29.656 1.00 65.12 308 GLN A CA 1
ATOM 2335 C C . GLN A 1 308 ? -23.555 2.087 28.130 1.00 65.12 308 GLN A C 1
ATOM 2337 O O . GLN A 1 308 ? -22.608 2.316 27.376 1.00 65.12 308 GLN A O 1
ATOM 2342 N N . ALA A 1 309 ? -24.744 1.691 27.666 1.00 68.00 309 ALA A N 1
ATOM 2343 C CA . ALA A 1 309 ? -25.079 1.672 26.246 1.00 68.00 309 ALA A CA 1
ATOM 2344 C C . ALA A 1 309 ? -25.357 3.089 25.726 1.00 68.00 309 ALA A C 1
ATOM 2346 O O . ALA A 1 309 ? -24.775 3.466 24.712 1.00 68.00 309 ALA A O 1
ATOM 2347 N N . GLU A 1 310 ? -26.143 3.878 26.464 1.00 74.38 310 GLU A N 1
ATOM 2348 C CA . GLU A 1 310 ? -26.406 5.295 26.173 1.00 74.38 310 GLU A CA 1
ATOM 2349 C C . GLU A 1 310 ? -25.108 6.122 26.177 1.00 74.38 310 GLU A C 1
ATOM 2351 O O . GLU A 1 310 ? -24.852 6.876 25.241 1.00 74.38 310 GLU A O 1
ATOM 2356 N N . ASP A 1 311 ? -24.221 5.902 27.155 1.00 82.50 311 ASP A N 1
ATOM 2357 C CA . ASP A 1 311 ? -22.909 6.558 27.232 1.00 82.50 311 ASP A CA 1
ATOM 2358 C C . ASP A 1 311 ? -22.022 6.226 26.016 1.00 82.50 311 ASP A C 1
ATOM 2360 O O . ASP A 1 311 ? -21.248 7.060 25.542 1.00 82.50 311 ASP A O 1
ATOM 2364 N N . LYS A 1 312 ? -22.106 4.990 25.501 1.00 82.25 312 LYS A N 1
ATOM 2365 C CA . LYS A 1 312 ? -21.346 4.559 24.316 1.00 82.25 312 LYS A CA 1
ATOM 2366 C C . LYS A 1 312 ? -21.918 5.137 23.030 1.00 82.25 312 LYS A C 1
ATOM 2368 O O . LYS A 1 312 ? -21.139 5.527 22.169 1.00 82.25 312 LYS A O 1
ATOM 2373 N N . GLU A 1 313 ? -23.237 5.181 22.902 1.00 86.44 313 GLU A N 1
ATOM 2374 C CA . GLU A 1 313 ? -23.905 5.807 21.763 1.00 86.44 313 GLU A CA 1
ATOM 2375 C C . GLU A 1 313 ? -23.563 7.298 21.695 1.00 86.44 313 GLU A C 1
ATOM 2377 O O . GLU A 1 313 ? -23.002 7.739 20.693 1.00 86.44 313 GLU A O 1
ATOM 2382 N N . ALA A 1 314 ? -23.746 8.033 22.798 1.00 88.56 314 ALA A N 1
ATOM 2383 C CA . ALA A 1 314 ? -23.389 9.449 22.891 1.00 88.56 314 ALA A CA 1
ATOM 2384 C C . ALA A 1 314 ? -21.907 9.698 22.557 1.00 88.56 314 ALA A C 1
ATOM 2386 O O . ALA A 1 314 ? -21.578 10.615 21.805 1.00 88.56 314 ALA A O 1
ATOM 2387 N N . LYS A 1 315 ? -21.003 8.831 23.040 1.00 91.69 315 LYS A N 1
ATOM 2388 C CA . LYS A 1 315 ? -19.576 8.890 22.688 1.00 91.69 315 LYS A CA 1
ATOM 2389 C C . LYS A 1 315 ? -19.353 8.799 21.175 1.00 91.69 315 LYS A C 1
ATOM 2391 O O . LYS A 1 315 ? -18.548 9.556 20.639 1.00 91.69 315 LYS A O 1
ATOM 2396 N N . TRP A 1 316 ? -19.996 7.854 20.489 1.00 92.06 316 TRP A N 1
ATOM 2397 C CA . TRP A 1 316 ? -19.804 7.677 19.046 1.00 92.06 316 TRP A CA 1
ATOM 2398 C C . TRP A 1 316 ? -20.478 8.779 18.226 1.00 92.06 316 TRP A C 1
ATOM 2400 O O . TRP A 1 316 ? -19.941 9.164 17.191 1.00 92.06 316 TRP A O 1
ATOM 2410 N N . GLU A 1 317 ? -21.591 9.341 18.697 1.00 92.94 317 GLU A N 1
ATOM 2411 C CA . GLU A 1 317 ? -22.205 10.528 18.092 1.00 92.94 317 GLU A CA 1
ATOM 2412 C C . GLU A 1 317 ? -21.295 11.759 18.175 1.00 92.94 317 GLU A C 1
ATOM 2414 O O . GLU A 1 317 ? -21.115 12.468 17.180 1.00 92.94 317 GLU A O 1
ATOM 2419 N N . ASP A 1 318 ? -20.689 12.004 19.338 1.00 93.88 318 ASP A N 1
ATOM 2420 C CA . ASP A 1 318 ? -19.734 13.099 19.520 1.00 93.88 318 ASP A CA 1
ATOM 2421 C C . ASP A 1 318 ? -18.485 12.900 18.653 1.00 93.88 318 ASP A C 1
ATOM 2423 O O . ASP A 1 318 ? -18.008 13.842 18.015 1.00 93.88 318 ASP A O 1
ATOM 2427 N N . GLU A 1 319 ? -17.993 11.665 18.557 1.00 93.44 319 GLU A N 1
ATOM 2428 C CA . GLU A 1 319 ? -16.862 11.324 17.697 1.00 93.44 319 GLU A CA 1
ATOM 2429 C C . GLU A 1 319 ? -17.197 11.541 16.210 1.00 93.44 319 GLU A C 1
ATOM 2431 O O . GLU A 1 319 ? -16.383 12.082 15.461 1.00 93.44 319 GLU A O 1
ATOM 2436 N N . LEU A 1 320 ? -18.409 11.183 15.772 1.00 93.50 320 LEU A N 1
ATOM 2437 C CA . LEU A 1 320 ? -18.863 11.413 14.399 1.00 93.50 320 LEU A CA 1
ATOM 2438 C C . LEU A 1 320 ? -18.969 12.913 14.090 1.00 93.50 320 LEU A C 1
ATOM 2440 O O . LEU A 1 320 ? -18.598 13.350 12.999 1.00 93.50 320 LEU A O 1
ATOM 2444 N N . ARG A 1 321 ? -19.420 13.715 15.061 1.00 93.75 321 ARG A N 1
ATOM 2445 C CA . ARG A 1 321 ? -19.442 15.179 14.945 1.00 93.75 321 ARG A CA 1
ATOM 2446 C C . ARG A 1 321 ? -18.030 15.746 14.793 1.00 93.75 321 ARG A C 1
ATOM 2448 O O . ARG A 1 321 ? -17.824 16.609 13.943 1.00 93.75 321 ARG A O 1
ATOM 2455 N N . ALA A 1 322 ? -17.061 15.232 15.552 1.00 92.19 322 ALA A N 1
ATOM 2456 C CA . ALA A 1 322 ? -15.660 15.638 15.442 1.00 92.19 322 ALA A CA 1
ATOM 2457 C C . ALA A 1 322 ? -15.058 15.292 14.067 1.00 92.19 322 ALA A C 1
ATOM 2459 O O . ALA A 1 322 ? -14.316 16.095 13.494 1.00 92.19 322 ALA A O 1
ATOM 2460 N N . VAL A 1 323 ? -15.410 14.130 13.502 1.00 93.31 323 VAL A N 1
ATOM 2461 C CA . VAL A 1 323 ? -15.005 13.737 12.140 1.00 93.31 323 VAL A CA 1
ATOM 2462 C C . VAL A 1 323 ? -15.540 14.740 11.120 1.00 93.31 323 VAL A C 1
ATOM 2464 O O . VAL A 1 323 ? -14.786 15.214 10.269 1.00 93.31 323 VAL A O 1
ATOM 2467 N N . GLU A 1 324 ? -16.826 15.084 11.210 1.00 91.88 324 GLU A N 1
ATOM 2468 C CA . GLU A 1 324 ? -17.469 15.996 10.263 1.00 91.88 324 GLU A CA 1
ATOM 2469 C C . GLU A 1 324 ? -16.933 17.427 10.382 1.00 91.88 324 GLU A C 1
ATOM 2471 O O . GLU A 1 324 ? -16.657 18.073 9.373 1.00 91.88 324 GLU A O 1
ATOM 2476 N N . GLU A 1 325 ? -16.690 17.912 11.600 1.00 91.88 325 GLU A N 1
ATOM 2477 C CA . GLU A 1 325 ? -16.035 19.203 11.819 1.00 91.88 325 GLU A CA 1
ATOM 2478 C C . GLU A 1 325 ? -14.639 19.233 11.181 1.00 91.88 325 GLU A C 1
ATOM 2480 O O . GLU A 1 325 ? -14.305 20.155 10.432 1.00 91.88 325 GLU A O 1
ATOM 2485 N N . THR A 1 326 ? -13.843 18.185 11.409 1.00 88.88 326 THR A N 1
ATOM 2486 C CA . THR A 1 326 ? -12.507 18.054 10.813 1.00 88.88 326 THR A CA 1
ATOM 2487 C C . THR A 1 326 ? -12.590 18.047 9.286 1.00 88.88 326 THR A C 1
ATOM 2489 O O . THR A 1 326 ? -11.854 18.771 8.614 1.00 88.88 326 THR A O 1
ATOM 2492 N N . ARG A 1 327 ? -13.529 17.282 8.719 1.00 88.88 327 ARG A N 1
ATOM 2493 C CA . ARG A 1 327 ? -13.792 17.226 7.276 1.00 88.88 327 ARG A CA 1
ATOM 2494 C C . ARG A 1 327 ? -14.115 18.607 6.706 1.00 88.88 327 ARG A C 1
ATOM 2496 O O . ARG A 1 327 ? -13.509 19.014 5.715 1.00 88.88 327 ARG A O 1
ATOM 2503 N N . MET A 1 328 ? -15.035 19.334 7.335 1.00 87.69 328 MET A N 1
ATOM 2504 C CA . MET A 1 328 ? -15.450 20.667 6.897 1.00 87.69 328 MET A CA 1
ATOM 2505 C C . MET A 1 328 ? -14.301 21.678 6.966 1.00 87.69 328 MET A C 1
ATOM 2507 O O . MET A 1 328 ? -14.119 22.463 6.031 1.00 87.69 328 MET A O 1
ATOM 2511 N N . ASN A 1 329 ? -13.474 21.614 8.010 1.00 87.50 329 ASN A N 1
ATOM 2512 C CA . ASN A 1 329 ? -12.285 22.456 8.141 1.00 87.50 329 ASN A CA 1
ATOM 2513 C C . ASN A 1 329 ? -11.281 22.218 7.002 1.00 87.50 329 ASN A C 1
ATOM 2515 O O . ASN A 1 329 ? -10.738 23.175 6.449 1.00 87.50 329 ASN A O 1
ATOM 2519 N N . LEU A 1 330 ? -11.064 20.966 6.593 1.00 84.38 330 LEU A N 1
ATOM 2520 C CA . LEU A 1 330 ? -10.152 20.648 5.487 1.00 84.38 330 LEU A CA 1
ATOM 2521 C C . LEU A 1 330 ? -10.695 21.065 4.120 1.00 84.38 330 LEU A C 1
ATOM 2523 O O . LEU A 1 330 ? -9.933 21.558 3.282 1.00 84.38 330 LEU A O 1
ATOM 2527 N N . ILE A 1 331 ? -12.009 20.930 3.908 1.00 83.62 331 ILE A N 1
ATOM 2528 C CA . ILE A 1 331 ? -12.677 21.453 2.709 1.00 83.62 331 ILE A CA 1
ATOM 2529 C C . ILE A 1 331 ? -12.479 22.973 2.632 1.00 83.62 331 ILE A C 1
ATOM 2531 O O . ILE A 1 331 ? -12.111 23.490 1.576 1.00 83.62 331 ILE A O 1
ATOM 2535 N N . ALA A 1 332 ? -12.643 23.686 3.751 1.00 83.50 332 ALA A N 1
ATOM 2536 C CA . ALA A 1 332 ? -12.423 25.131 3.820 1.00 83.50 332 ALA A CA 1
ATOM 2537 C C . ALA A 1 332 ? -10.961 25.532 3.536 1.00 83.50 332 ALA A C 1
ATOM 2539 O O . ALA A 1 332 ? -10.713 26.581 2.945 1.00 83.50 332 ALA A O 1
ATOM 2540 N N . GLN A 1 333 ? -9.992 24.684 3.896 1.00 80.38 333 GLN A N 1
ATOM 2541 C CA . GLN A 1 333 ? -8.568 24.877 3.591 1.00 80.38 333 GLN A CA 1
ATOM 2542 C C . GLN A 1 333 ? -8.193 24.536 2.136 1.00 80.38 333 GLN A C 1
ATOM 2544 O O . GLN A 1 333 ? -7.035 24.690 1.744 1.00 80.38 333 GLN A O 1
ATOM 2549 N N . GLY A 1 334 ? -9.144 24.077 1.315 1.00 75.31 334 GLY A N 1
ATOM 2550 C CA . GLY A 1 334 ? -8.902 23.740 -0.088 1.00 75.31 334 GLY A CA 1
ATOM 2551 C C . GLY A 1 334 ? -8.158 22.417 -0.294 1.00 75.31 334 GLY A C 1
ATOM 2552 O O . GLY A 1 334 ? -7.623 22.180 -1.380 1.00 75.31 334 GLY A O 1
ATOM 2553 N N . ILE A 1 335 ? -8.133 21.534 0.711 1.00 71.00 335 ILE A N 1
ATOM 2554 C CA . ILE A 1 335 ? -7.635 20.157 0.579 1.00 71.00 335 ILE A CA 1
ATOM 2555 C C . ILE A 1 335 ? -8.731 19.326 -0.127 1.00 71.00 335 ILE A C 1
ATOM 2557 O O . ILE A 1 335 ? -9.484 18.597 0.496 1.00 71.00 335 ILE A O 1
ATOM 2561 N N . ASN A 1 336 ? -8.836 19.556 -1.444 1.00 69.50 336 ASN A N 1
ATOM 2562 C CA . ASN A 1 336 ? -9.506 18.815 -2.529 1.00 69.50 336 ASN A CA 1
ATOM 2563 C C . ASN A 1 336 ? -10.976 18.309 -2.403 1.00 69.50 336 ASN A C 1
ATOM 2565 O O . ASN A 1 336 ? -11.552 18.037 -1.358 1.00 69.50 336 ASN A O 1
ATOM 2569 N N . SER A 1 337 ? -11.580 18.141 -3.584 1.00 53.06 337 SER A N 1
ATOM 2570 C CA . SER A 1 337 ? -12.999 17.893 -3.905 1.00 53.06 337 SER A CA 1
ATOM 2571 C C . SER A 1 337 ? -13.594 16.532 -3.504 1.00 53.06 337 SER A C 1
ATOM 2573 O O . SER A 1 337 ? -14.818 16.400 -3.468 1.00 53.06 337 SER A O 1
ATOM 2575 N N . LYS A 1 338 ? -12.780 15.516 -3.185 1.00 51.16 338 LYS A N 1
ATOM 2576 C CA . LYS A 1 338 ? -13.279 14.173 -2.817 1.00 51.16 338 LYS A CA 1
ATOM 2577 C C . LYS A 1 338 ? -13.940 14.138 -1.438 1.00 51.16 338 LYS A C 1
ATOM 2579 O O . LYS A 1 338 ? -14.859 13.353 -1.234 1.00 51.16 338 LYS A O 1
ATOM 2584 N N . LEU A 1 339 ? -13.531 15.026 -0.530 1.00 51.75 339 LEU A N 1
ATOM 2585 C CA . LEU A 1 339 ? -14.198 15.235 0.758 1.00 51.75 339 LEU A CA 1
ATOM 2586 C C . LEU A 1 339 ? -15.554 15.948 0.597 1.00 51.75 339 LEU A C 1
ATOM 2588 O O . LEU A 1 339 ? -16.425 15.785 1.444 1.00 51.75 339 LEU A O 1
ATOM 2592 N N . ALA A 1 340 ? -15.783 16.687 -0.493 1.00 47.25 340 ALA A N 1
ATOM 2593 C CA . ALA A 1 340 ? -17.060 17.362 -0.749 1.00 47.25 340 ALA A CA 1
ATOM 2594 C C . ALA A 1 340 ? -18.144 16.425 -1.321 1.00 47.25 340 ALA A C 1
ATOM 2596 O O . ALA A 1 340 ? -19.332 16.732 -1.245 1.00 47.25 340 ALA A O 1
ATOM 2597 N N . ALA A 1 341 ? -17.759 15.272 -1.879 1.00 44.53 341 ALA A N 1
ATOM 2598 C CA . ALA A 1 341 ? -18.701 14.218 -2.234 1.00 44.53 341 ALA A CA 1
ATOM 2599 C C . ALA A 1 341 ? -19.074 13.418 -0.972 1.00 44.53 341 ALA A C 1
ATOM 2601 O O . ALA A 1 341 ? -18.196 13.067 -0.183 1.00 44.53 341 ALA A O 1
ATOM 2602 N N . ALA A 1 342 ? -20.368 13.126 -0.784 1.00 38.03 342 ALA A N 1
ATOM 2603 C CA . ALA A 1 342 ? -20.887 12.204 0.238 1.00 38.03 342 ALA A CA 1
ATOM 2604 C C . ALA A 1 342 ? -20.018 10.931 0.335 1.00 38.03 342 ALA A C 1
ATOM 2606 O O . ALA A 1 342 ? -19.440 10.559 -0.689 1.00 38.03 342 ALA A O 1
ATOM 2607 N N . PRO A 1 343 ? -19.906 10.269 1.510 1.00 40.09 343 PRO A N 1
ATOM 2608 C CA . PRO A 1 343 ? -18.949 9.187 1.751 1.00 40.09 343 PRO A CA 1
ATOM 2609 C C . PRO A 1 343 ? -19.065 8.111 0.671 1.00 40.09 343 PRO A C 1
ATOM 2611 O O . PRO A 1 343 ? -19.928 7.238 0.711 1.00 40.09 343 PRO A O 1
ATOM 2614 N N . GLN A 1 344 ? -18.200 8.188 -0.336 1.00 38.78 344 GLN A N 1
ATOM 2615 C CA . GLN A 1 344 ? -18.006 7.082 -1.247 1.00 38.78 344 GLN A CA 1
ATOM 2616 C C . GLN A 1 344 ? -17.165 6.067 -0.491 1.00 38.78 344 GLN A C 1
ATOM 2618 O O . GLN A 1 344 ? -16.205 6.439 0.179 1.00 38.78 344 GLN A O 1
ATOM 2623 N N . ARG A 1 345 ? -17.558 4.793 -0.572 1.00 43.03 345 ARG A N 1
ATOM 2624 C CA . ARG A 1 345 ? -16.796 3.652 -0.060 1.00 43.03 345 ARG A CA 1
ATOM 2625 C C . ARG A 1 345 ? -15.382 3.692 -0.645 1.00 43.03 345 ARG A C 1
ATOM 2627 O O . ARG A 1 345 ? -15.147 3.217 -1.751 1.00 43.03 345 ARG A O 1
ATOM 2634 N N . THR A 1 346 ? -14.464 4.316 0.080 1.00 46.78 346 THR A N 1
ATOM 2635 C CA . THR A 1 346 ? -13.031 4.350 -0.227 1.00 46.78 346 THR A CA 1
ATOM 2636 C C . THR A 1 346 ? -12.271 3.266 0.526 1.00 46.78 346 THR A C 1
ATOM 2638 O O . THR A 1 346 ? -11.144 2.958 0.154 1.00 46.78 346 THR A O 1
ATOM 2641 N N . GLY A 1 347 ? -12.884 2.675 1.557 1.00 42.53 347 GLY A N 1
ATOM 2642 C CA . GLY A 1 347 ? -12.302 1.582 2.324 1.00 42.53 347 GLY A CA 1
ATOM 2643 C C . GLY A 1 347 ? -12.234 0.316 1.482 1.00 42.53 347 GLY A C 1
ATOM 2644 O O . GLY A 1 347 ? -13.245 -0.140 0.949 1.00 42.53 347 GLY A O 1
ATOM 2645 N N . THR A 1 348 ? -11.041 -0.268 1.381 1.00 53.84 348 THR A N 1
ATOM 2646 C CA . THR A 1 348 ? -10.880 -1.560 0.700 1.00 53.84 348 THR A CA 1
ATOM 2647 C C . THR A 1 348 ? -11.429 -2.710 1.564 1.00 53.84 348 THR A C 1
ATOM 2649 O O . THR A 1 348 ? -11.734 -3.775 1.036 1.00 53.84 348 THR A O 1
ATOM 2652 N N . PHE A 1 349 ? -11.611 -2.486 2.876 1.00 49.09 349 PHE A N 1
ATOM 2653 C CA . PHE A 1 349 ? -11.981 -3.532 3.845 1.00 49.09 349 PHE A CA 1
ATOM 2654 C C . PHE A 1 349 ? -13.220 -3.244 4.696 1.00 49.09 349 PHE A C 1
ATOM 2656 O O . PHE A 1 349 ? -13.716 -4.151 5.360 1.00 49.09 349 PHE A O 1
ATOM 2663 N N . ILE A 1 350 ? -13.750 -2.019 4.675 1.00 40.59 350 ILE A N 1
ATOM 2664 C CA . ILE A 1 350 ? -15.010 -1.692 5.356 1.00 40.59 350 ILE A CA 1
ATOM 2665 C C . ILE A 1 350 ? -16.142 -1.861 4.335 1.00 40.59 350 ILE A C 1
ATOM 2667 O O . ILE A 1 350 ? -16.552 -0.913 3.661 1.00 40.59 350 ILE A O 1
ATOM 2671 N N . GLY A 1 351 ? -16.552 -3.121 4.162 1.00 35.28 351 GLY A N 1
ATOM 2672 C CA . GLY A 1 351 ? -17.704 -3.546 3.362 1.00 35.28 351 GLY A CA 1
ATOM 2673 C C . GLY A 1 351 ? -19.004 -3.442 4.136 1.00 35.28 351 GLY A C 1
ATOM 2674 O O . GLY A 1 351 ? -19.028 -3.939 5.282 1.00 35.28 351 GLY A O 1
#